Protein AF-M1SLW4-F1 (afdb_monomer_lite)

Secondary structure (DSSP, 8-state):
------------------------------------------------SSS-----EEEEEEEHHHHHHHHHHHHHHHTT--S--S-GGGG-S---TTTTTTSTTHHHHHHHHHHHHHHS---S--SSS-HHHHHHHHHHHHHHHHHHHHHHHHHHTT--B-SHHHHHHHHHHHHHHS-HHHHHHHHHHHHHHHHHS-EEE--S-SSSSEEEEETTEEEEEETTEEEEEETTEEEEBTTEETTEE-EEEEEEEHHHHHHHHHHHHHHHHTTS------------

Foldseek 3Di:
DDDDDDDDDDDDDDDDDDDDDDDDDDDDDDDDDDDDDDDDDDDDDPPPPDDPPPQDWDKDWDWLLVLLLVLLQVVCVVVVDDPVLQDVCLPDPQLQCCSVVVDPCSNLNSLSSLLNQQQAADKAQPPPPCSLSVQLSNQLSQQLNLVLSVQLLVVQQPPAAADSVSSSVSSSVSSVPQDSVNSRVSSVVSSVLSVVFDKAWDPPDRIPFGWIDGHQWIWTGHRRGIWIAHPNATCGTPSHRRSDTRIRIYTYRVVVVVVVVVVVVVVVVVVPPDDPPDDDDDDD

Sequence (284 aa):
MRSTLLTTITLMLLITLTGCEKLGSFGVSSDKSQSTSSDQSKSISQDQSINSSKSARSSVKIPASALIASTVSEYLSQEGFKAPYRPSFIKSSALTLSSHAKEPNAVYKGAALAMAASFEPALAWPSYTNDQNFMVVSTALSNFTNSVSTQIASNLKDSTLQDPSSAQAQIIGQLGAIPAATLESAWANALSNAKAAKMTQNLSGSSAPVEFKANDAVITAGAQGLSITQNGVTWFGNGNLSGRTYDLSMENSLSTSLSQKLDLNIRQSNGNSESTRVSADIKH

Radius of gyration: 28.65 Å; chains: 1; bounding box: 96×71×77 Å

Structure (mmCIF, N/CA/C/O backbone):
data_AF-M1SLW4-F1
#
_entry.id   AF-M1SLW4-F1
#
loop_
_atom_site.group_PDB
_atom_site.id
_atom_site.type_symbol
_atom_site.label_atom_id
_atom_site.label_alt_id
_atom_site.label_comp_id
_atom_site.label_asym_id
_atom_site.label_entity_id
_atom_site.label_seq_id
_atom_site.pdbx_PDB_ins_code
_atom_site.Cartn_x
_atom_site.Cartn_y
_atom_site.Cartn_z
_atom_site.occupancy
_atom_site.B_iso_or_equiv
_atom_site.auth_seq_id
_atom_site.auth_comp_id
_atom_site.auth_asym_id
_atom_site.auth_atom_id
_atom_site.pdbx_PDB_model_num
ATOM 1 N N . MET A 1 1 ? -32.001 20.023 -35.290 1.00 35.59 1 MET A N 1
ATOM 2 C CA . MET A 1 1 ? -33.157 19.094 -35.230 1.00 35.59 1 MET A CA 1
ATOM 3 C C . MET A 1 1 ? -32.627 17.670 -35.250 1.00 35.59 1 MET A C 1
ATOM 5 O O . MET A 1 1 ? -31.829 17.424 -36.139 1.00 35.59 1 MET A O 1
ATOM 9 N N . ARG A 1 2 ? -33.134 16.768 -34.384 1.00 33.88 2 ARG A N 1
ATOM 10 C CA . ARG A 1 2 ? -32.886 15.299 -34.384 1.00 33.88 2 ARG A CA 1
ATOM 11 C C . ARG A 1 2 ? -31.408 14.874 -34.162 1.00 33.88 2 ARG A C 1
ATOM 13 O O . ARG A 1 2 ? -30.500 15.566 -34.592 1.00 33.88 2 ARG A O 1
ATOM 20 N N . SER A 1 3 ? -31.092 13.764 -33.492 1.00 34.47 3 SER A N 1
ATOM 21 C CA . SER A 1 3 ? -31.902 12.930 -32.587 1.00 34.47 3 SER A CA 1
ATOM 22 C C . SER A 1 3 ? -31.023 12.333 -31.484 1.00 34.47 3 SER A C 1
ATOM 24 O O . SER A 1 3 ? -29.839 12.085 -31.692 1.00 34.47 3 SER A O 1
ATOM 26 N N . THR A 1 4 ? -31.627 12.070 -30.329 1.00 42.62 4 THR A N 1
ATOM 27 C CA . THR A 1 4 ? -31.066 11.296 -29.216 1.00 42.62 4 THR A CA 1
ATOM 28 C C . THR A 1 4 ? -30.808 9.839 -29.606 1.00 42.62 4 THR A C 1
ATOM 30 O O . THR A 1 4 ? -31.610 9.265 -30.345 1.00 42.62 4 THR A O 1
ATOM 33 N N . LEU A 1 5 ? -29.815 9.205 -28.974 1.00 45.88 5 LEU A N 1
ATOM 34 C CA . LEU A 1 5 ? -29.979 7.842 -28.459 1.00 45.88 5 LEU A CA 1
ATOM 35 C C . LEU A 1 5 ? -29.146 7.643 -27.180 1.00 45.88 5 LEU A C 1
ATOM 37 O O . LEU A 1 5 ? -27.966 7.982 -27.142 1.00 45.88 5 LEU A O 1
ATOM 41 N N . LEU A 1 6 ? -29.782 7.112 -26.136 1.00 41.28 6 LEU A N 1
ATOM 42 C CA . LEU A 1 6 ? -29.134 6.600 -24.925 1.00 41.28 6 LEU A CA 1
ATOM 43 C C . LEU A 1 6 ? -28.907 5.094 -25.092 1.00 41.28 6 LEU A C 1
ATOM 45 O O . LEU A 1 6 ? -29.777 4.421 -25.641 1.00 41.28 6 LEU A O 1
ATOM 49 N N . THR A 1 7 ? -27.835 4.558 -24.501 1.00 43.94 7 THR A N 1
ATOM 50 C CA . THR A 1 7 ? -27.712 3.109 -24.268 1.00 43.94 7 THR A CA 1
ATOM 51 C C . THR A 1 7 ? -27.060 2.839 -22.912 1.00 43.94 7 THR A C 1
ATOM 53 O O . THR A 1 7 ? -25.846 2.682 -22.798 1.00 43.94 7 THR A O 1
ATOM 56 N N . THR A 1 8 ? -27.873 2.805 -21.859 1.00 37.81 8 THR A N 1
ATOM 57 C CA . THR A 1 8 ? -27.468 2.363 -20.518 1.00 37.81 8 THR A CA 1
ATOM 58 C C . THR A 1 8 ? -27.406 0.836 -20.480 1.00 37.81 8 THR A C 1
ATOM 60 O O . THR A 1 8 ? -28.413 0.180 -20.734 1.00 37.81 8 THR A O 1
ATOM 63 N N . ILE A 1 9 ? -26.252 0.258 -20.131 1.00 49.09 9 ILE A N 1
ATOM 64 C CA . ILE A 1 9 ? -26.113 -1.189 -19.901 1.00 49.09 9 ILE A CA 1
ATOM 65 C C . ILE A 1 9 ? -25.970 -1.433 -18.398 1.00 49.09 9 ILE A C 1
ATOM 67 O O . ILE A 1 9 ? -24.911 -1.211 -17.812 1.00 49.09 9 ILE A O 1
ATOM 71 N N . THR A 1 10 ? -27.056 -1.888 -17.777 1.00 36.69 10 THR A N 1
ATOM 72 C CA . THR A 1 10 ? -27.103 -2.262 -16.359 1.00 36.69 10 THR A CA 1
ATOM 73 C C . THR A 1 10 ? -26.764 -3.743 -16.216 1.00 36.69 10 THR A C 1
ATOM 75 O O . THR A 1 10 ? -27.614 -4.597 -16.461 1.00 36.69 10 THR A O 1
ATOM 78 N N . LEU A 1 11 ? -25.532 -4.068 -15.819 1.00 41.62 11 LEU A N 1
ATOM 79 C CA . LEU A 1 11 ? -25.117 -5.455 -15.595 1.00 41.62 11 LEU A CA 1
ATOM 80 C C . LEU A 1 11 ? -25.404 -5.883 -14.146 1.00 41.62 11 LEU A C 1
ATOM 82 O O . LEU A 1 11 ? -24.591 -5.664 -13.251 1.00 41.62 11 LEU A O 1
ATOM 86 N N . MET A 1 12 ? -26.560 -6.511 -13.916 1.00 38.19 12 MET A N 1
ATOM 87 C CA . MET A 1 12 ? -26.795 -7.285 -12.692 1.00 38.19 12 MET A CA 1
ATOM 88 C C . MET A 1 12 ? -26.049 -8.620 -12.764 1.00 38.19 12 MET A C 1
ATOM 90 O O . MET A 1 12 ? -26.155 -9.330 -13.763 1.00 38.19 12 MET A O 1
ATOM 94 N N . LEU A 1 13 ? -25.362 -8.994 -11.683 1.00 41.69 13 LEU A N 1
ATOM 95 C CA . LEU A 1 13 ? -24.749 -10.312 -11.529 1.00 41.69 13 LEU A CA 1
ATOM 96 C C . LEU A 1 13 ? -25.458 -11.086 -10.407 1.00 41.69 13 LEU A C 1
ATOM 98 O O . LEU A 1 13 ? -25.131 -10.936 -9.232 1.00 41.69 13 LEU A O 1
ATOM 102 N N . LEU A 1 14 ? -26.447 -11.908 -10.770 1.00 33.75 14 LEU A N 1
ATOM 103 C CA . LEU A 1 14 ? -27.010 -12.907 -9.858 1.00 33.75 14 LEU A CA 1
ATOM 104 C C . LEU A 1 14 ? -26.063 -14.109 -9.774 1.00 33.75 14 LEU A C 1
ATOM 106 O O . LEU A 1 14 ? -25.671 -14.659 -10.800 1.00 33.75 14 LEU A O 1
ATOM 110 N N . ILE A 1 15 ? -25.767 -14.567 -8.556 1.00 50.97 15 ILE A N 1
ATOM 111 C CA . ILE A 1 15 ? -25.134 -15.870 -8.316 1.00 50.97 15 ILE A CA 1
ATOM 112 C C . ILE A 1 15 ? -26.209 -16.820 -7.785 1.00 50.97 15 ILE A C 1
ATOM 114 O O . ILE A 1 15 ? -26.551 -16.808 -6.604 1.00 50.97 15 ILE A O 1
ATOM 118 N N . THR A 1 16 ? -26.770 -17.636 -8.676 1.00 41.69 16 THR A N 1
ATOM 119 C CA . THR A 1 16 ? -27.753 -18.671 -8.334 1.00 41.69 16 THR A CA 1
ATOM 120 C C . THR A 1 16 ? -27.050 -19.947 -7.874 1.00 41.69 16 THR A C 1
ATOM 122 O O . THR A 1 16 ? -26.490 -20.681 -8.686 1.00 41.69 16 THR A O 1
ATOM 125 N N . LEU A 1 17 ? -27.105 -20.239 -6.574 1.00 39.59 17 LEU A N 1
ATOM 126 C CA . LEU A 1 17 ? -26.627 -21.502 -6.003 1.00 39.59 17 LEU A CA 1
ATOM 127 C C . LEU A 1 17 ? -27.667 -22.618 -6.199 1.00 39.59 17 LEU A C 1
ATOM 129 O O . LEU A 1 17 ? -28.517 -22.854 -5.344 1.00 39.59 17 LEU A O 1
ATOM 133 N N . THR A 1 18 ? -27.583 -23.319 -7.330 1.00 49.59 18 THR A N 1
ATOM 134 C CA . THR A 1 18 ? -28.291 -24.587 -7.582 1.00 49.59 18 THR A CA 1
ATOM 135 C C . THR A 1 18 ? -27.351 -25.767 -7.340 1.00 49.59 18 THR A C 1
ATOM 137 O O . THR A 1 18 ? -26.268 -25.807 -7.920 1.00 49.59 18 THR A O 1
ATOM 140 N N . GLY A 1 19 ? -27.751 -26.724 -6.500 1.00 36.03 19 GLY A N 1
ATOM 141 C CA . GLY A 1 19 ? -26.930 -27.888 -6.144 1.00 36.03 19 GLY A CA 1
ATOM 142 C C . GLY A 1 19 ? -27.411 -29.220 -6.732 1.00 36.03 19 GLY A C 1
ATOM 143 O O . GLY A 1 19 ? -28.465 -29.306 -7.356 1.00 36.03 19 GLY A O 1
ATOM 144 N N . CYS A 1 20 ? -26.634 -30.266 -6.457 1.00 40.47 20 CYS A N 1
ATOM 145 C CA . CYS A 1 20 ? -26.982 -31.691 -6.514 1.00 40.47 20 CYS A CA 1
ATOM 146 C C . CYS A 1 20 ? -26.319 -32.332 -5.274 1.00 40.47 20 CYS A C 1
ATOM 148 O O . CYS A 1 20 ? -25.225 -31.923 -4.895 1.00 40.47 20 CYS A O 1
ATOM 150 N N . GLU A 1 21 ? -27.040 -33.098 -4.448 1.00 38.16 21 GLU A N 1
ATOM 151 C CA . GLU A 1 21 ? -27.132 -34.574 -4.512 1.00 38.16 21 GLU A CA 1
ATOM 152 C C . GLU A 1 21 ? -25.764 -35.284 -4.506 1.00 38.16 21 GLU A C 1
ATOM 154 O O . GLU A 1 21 ? -24.883 -34.929 -5.278 1.00 38.16 21 GLU A O 1
ATOM 159 N N . LYS A 1 22 ? -25.497 -36.331 -3.714 1.00 38.91 22 LYS A N 1
ATOM 160 C CA . LYS A 1 22 ? -26.283 -37.221 -2.818 1.00 38.91 22 LYS A CA 1
ATOM 161 C C . LYS A 1 22 ? -25.254 -37.792 -1.798 1.00 38.91 22 LYS A C 1
ATOM 163 O O . LYS A 1 22 ? -24.066 -37.757 -2.092 1.00 38.91 22 LYS A O 1
ATOM 168 N N . LEU A 1 23 ? -25.541 -38.283 -0.588 1.00 32.78 23 LEU A N 1
ATOM 169 C CA . LEU A 1 23 ? -26.278 -39.500 -0.191 1.00 32.78 23 LEU A CA 1
ATOM 170 C C . LEU A 1 23 ? -26.006 -39.700 1.328 1.00 32.78 23 LEU A C 1
ATOM 172 O O . LEU A 1 23 ? -24.928 -39.322 1.782 1.00 32.78 23 LEU A O 1
ATOM 176 N N . GLY A 1 24 ? -26.895 -40.341 2.102 1.00 33.09 24 GLY A N 1
ATOM 177 C CA . GLY A 1 24 ? -26.586 -40.741 3.493 1.00 33.09 24 GLY A CA 1
ATOM 178 C C . GLY A 1 24 ? -27.775 -40.689 4.456 1.00 33.09 24 GLY A C 1
ATOM 179 O O . GLY A 1 24 ? -27.954 -39.702 5.160 1.00 33.09 24 GLY A O 1
ATOM 180 N N . SER A 1 25 ? -28.587 -41.750 4.494 1.00 37.06 25 SER A N 1
ATOM 181 C CA . SER A 1 25 ? -29.795 -41.829 5.331 1.00 37.06 25 SER A CA 1
ATOM 182 C C . SER A 1 25 ? -29.655 -42.867 6.446 1.00 37.06 25 SER A C 1
ATOM 184 O O . SER A 1 25 ? -29.677 -44.064 6.171 1.00 37.06 25 SER A O 1
ATOM 186 N N . PHE A 1 26 ? -29.570 -42.397 7.692 1.00 38.41 26 PHE A N 1
ATOM 187 C CA . PHE A 1 26 ? -29.797 -43.157 8.928 1.00 38.41 26 PHE A CA 1
ATOM 188 C C . PHE A 1 26 ? -30.307 -42.163 9.993 1.00 38.41 26 PHE A C 1
ATOM 190 O O . PHE A 1 26 ? -29.765 -41.069 10.103 1.00 38.41 26 PHE A O 1
ATOM 197 N N . GLY A 1 27 ? -31.320 -42.438 10.814 1.00 32.38 27 GLY A N 1
ATOM 198 C CA . GLY A 1 27 ? -32.221 -43.590 10.843 1.00 32.38 27 GLY A CA 1
ATOM 199 C C . GLY A 1 27 ? -33.099 -43.519 12.097 1.00 32.38 27 GLY A C 1
ATOM 200 O O . GLY A 1 27 ? -32.701 -44.007 13.149 1.00 32.38 27 GLY A O 1
ATOM 201 N N . VAL A 1 28 ? -34.266 -42.871 12.013 1.00 35.84 28 VAL A N 1
ATOM 202 C CA . VAL A 1 28 ? -35.184 -42.737 13.159 1.00 35.84 28 VAL A CA 1
ATOM 203 C C . VAL A 1 28 ? -36.020 -44.005 13.300 1.00 35.84 28 VAL A C 1
ATOM 205 O O . VAL A 1 28 ? -36.793 -44.335 12.404 1.00 35.84 28 VAL A O 1
ATOM 208 N N . SER A 1 29 ? -35.902 -44.677 14.445 1.00 31.73 29 SER A N 1
ATOM 209 C CA . SER A 1 29 ? -36.873 -45.680 14.882 1.00 31.73 29 SER A CA 1
ATOM 210 C C . SER A 1 29 ? -37.803 -45.048 15.913 1.00 31.73 29 SER A C 1
ATOM 212 O O . SER A 1 29 ? -37.352 -44.583 16.960 1.00 31.73 29 SER A O 1
ATOM 214 N N . SER A 1 30 ? -39.095 -44.998 15.604 1.00 41.00 30 SER A N 1
ATOM 215 C CA . SER A 1 30 ? -40.147 -44.571 16.526 1.00 41.00 30 SER A CA 1
ATOM 216 C C . SER A 1 30 ? -41.045 -45.764 16.800 1.00 41.00 30 SER A C 1
ATOM 218 O O . SER A 1 30 ? -41.653 -46.276 15.863 1.00 41.00 30 SER A O 1
ATOM 220 N N . ASP A 1 31 ? -41.163 -46.191 18.060 1.00 31.66 31 ASP A N 1
ATOM 221 C CA . ASP A 1 31 ? -42.138 -47.220 18.415 1.00 31.66 31 ASP A CA 1
ATOM 222 C C . ASP A 1 31 ? -42.832 -46.957 19.767 1.00 31.66 31 ASP A C 1
ATOM 224 O O . ASP A 1 31 ? -42.201 -46.609 20.761 1.00 31.66 31 ASP A O 1
ATOM 228 N N . LYS A 1 32 ? -44.160 -47.105 19.724 1.00 33.78 32 LYS A N 1
ATOM 229 C CA . LYS A 1 32 ? -45.186 -47.198 20.785 1.00 33.78 32 LYS A CA 1
ATOM 230 C C . LYS A 1 32 ? -45.026 -46.414 22.105 1.00 33.78 32 LYS A C 1
ATOM 232 O O . LYS A 1 32 ? -44.477 -46.884 23.093 1.00 33.78 32 LYS A O 1
ATOM 237 N N . SER A 1 33 ? -45.765 -45.307 22.156 1.00 35.19 33 SER A N 1
ATOM 238 C CA . SER A 1 33 ? -47.007 -45.183 22.947 1.00 35.19 33 SER A CA 1
ATOM 239 C C . SER A 1 33 ? -47.125 -45.884 24.314 1.00 35.19 33 SER A C 1
ATOM 241 O O . SER A 1 33 ? -47.348 -47.091 24.372 1.00 35.19 33 SER A O 1
ATOM 243 N N . GLN A 1 34 ? -47.297 -45.089 25.377 1.00 31.14 34 GLN A N 1
ATOM 244 C CA . GLN A 1 34 ? -48.297 -45.381 26.414 1.00 31.14 34 GLN A CA 1
ATOM 245 C C . GLN A 1 34 ? -48.867 -44.079 27.002 1.00 31.1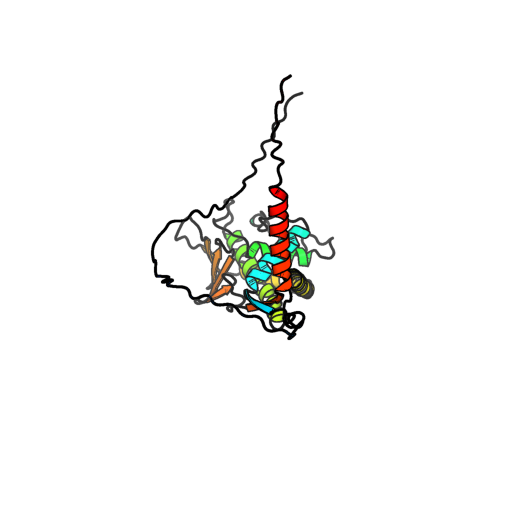4 34 GLN A C 1
ATOM 247 O O . GLN A 1 34 ? -48.132 -43.127 27.247 1.00 31.14 34 GLN A O 1
ATOM 252 N N . SER A 1 35 ? -50.183 -44.037 27.222 1.00 37.78 35 SER A N 1
ATOM 253 C CA . SER A 1 35 ? -50.903 -42.879 27.764 1.00 37.78 35 SER A CA 1
ATOM 254 C C . SER A 1 35 ? -51.786 -43.280 28.945 1.00 37.78 35 SER A C 1
ATOM 256 O O . SER A 1 35 ? -52.698 -44.087 28.770 1.00 37.78 35 SER A O 1
ATOM 258 N N . THR A 1 36 ? -51.584 -42.660 30.107 1.00 29.03 36 THR A N 1
ATOM 259 C CA . THR A 1 36 ? -52.542 -42.661 31.227 1.00 29.03 36 THR A CA 1
ATOM 260 C C . THR A 1 36 ? -52.433 -41.350 31.999 1.00 29.03 36 THR A C 1
ATOM 262 O O . THR A 1 36 ? -51.334 -40.887 32.292 1.00 29.03 36 THR A O 1
ATOM 265 N N . SER A 1 37 ? -53.581 -40.755 32.309 1.00 35.41 37 SER A N 1
ATOM 266 C CA . SER A 1 37 ? -53.744 -39.449 32.955 1.00 35.41 37 SER A CA 1
ATOM 267 C C . SER A 1 37 ? -53.890 -39.542 34.475 1.00 35.41 37 SER A C 1
ATOM 269 O O . SER A 1 37 ? -54.518 -40.483 34.958 1.00 35.41 37 SER A O 1
ATOM 271 N N . SER A 1 38 ? -53.458 -38.508 35.204 1.00 30.97 38 SER A N 1
ATOM 272 C CA . SER A 1 38 ? -54.144 -37.958 36.394 1.00 30.97 38 SER A CA 1
ATOM 273 C C . SER A 1 38 ? -53.527 -36.614 36.801 1.00 30.97 38 SER A C 1
ATOM 275 O O . SER A 1 38 ? -52.324 -36.414 36.646 1.00 30.97 38 SER A O 1
ATOM 277 N N . ASP A 1 39 ? -54.347 -35.698 37.314 1.00 34.31 39 ASP A N 1
ATOM 278 C CA . ASP A 1 39 ? -53.931 -34.372 37.780 1.00 34.31 39 ASP A CA 1
ATOM 279 C C . ASP A 1 39 ? -53.140 -34.402 39.095 1.00 34.31 39 ASP A C 1
ATOM 281 O O . ASP A 1 39 ? -53.507 -35.129 40.019 1.00 34.31 39 ASP A O 1
ATOM 285 N N . GLN A 1 40 ? -52.181 -33.477 39.256 1.00 35.19 40 GLN A N 1
ATOM 286 C CA . GLN A 1 40 ? -52.026 -32.764 40.532 1.00 35.19 40 GLN A CA 1
ATOM 287 C C . GLN A 1 40 ? -51.298 -31.409 40.413 1.00 35.19 40 GLN A C 1
ATOM 289 O O . GLN A 1 40 ? -50.092 -31.328 40.227 1.00 35.19 40 GLN A O 1
ATOM 294 N N . SER A 1 41 ? -52.093 -30.345 40.558 1.00 33.03 41 SER A N 1
ATOM 295 C CA . SER A 1 41 ? -51.853 -29.057 41.242 1.00 33.03 41 SER A CA 1
ATOM 296 C C . SER A 1 41 ? -50.436 -28.491 41.509 1.00 33.03 41 SER A C 1
ATOM 298 O O . SER A 1 41 ? -49.563 -29.175 42.028 1.00 33.03 41 SER A O 1
ATOM 300 N N . LYS A 1 42 ? -50.386 -27.144 41.478 1.00 33.19 42 LYS A N 1
ATOM 301 C CA . LYS A 1 42 ? -49.445 -26.214 42.157 1.00 33.19 42 LYS A CA 1
ATOM 302 C C . LYS A 1 42 ? -48.057 -25.964 41.535 1.00 33.19 42 LYS A C 1
ATOM 304 O O . LYS A 1 42 ? -47.098 -26.682 41.770 1.00 33.19 42 LYS A O 1
ATOM 309 N N . SER A 1 43 ? -47.967 -24.787 40.904 1.00 37.91 43 SER A N 1
ATOM 310 C CA . SER A 1 43 ? -46.925 -23.758 41.102 1.00 37.91 43 SER A CA 1
ATOM 311 C C . SER A 1 43 ? -45.458 -24.192 41.262 1.00 37.91 43 SER A C 1
ATOM 313 O O . SER A 1 43 ? -45.039 -24.535 42.365 1.00 37.91 43 SER A O 1
ATOM 315 N N . ILE A 1 44 ? -44.652 -23.949 40.223 1.00 37.50 44 ILE A N 1
ATOM 316 C CA . ILE A 1 44 ? -43.219 -23.623 40.327 1.00 37.50 44 ILE A CA 1
ATOM 317 C C . ILE A 1 44 ? -42.810 -22.747 39.125 1.00 37.50 44 ILE A C 1
ATOM 319 O O . ILE A 1 44 ? -43.287 -22.954 38.013 1.00 37.50 44 ILE A O 1
ATOM 323 N N . SER A 1 45 ? -41.944 -21.762 39.383 1.00 37.84 45 SER A N 1
ATOM 324 C CA . SER A 1 45 ? -41.170 -20.968 38.412 1.00 37.84 45 SER A CA 1
ATOM 325 C C . SER A 1 45 ? -41.910 -20.335 37.224 1.00 37.84 45 SER A C 1
ATOM 327 O O . SER A 1 45 ? -41.688 -20.671 36.060 1.00 37.84 45 SER A O 1
ATOM 329 N N . GLN A 1 46 ? -42.611 -19.237 37.517 1.00 39.59 46 GLN A N 1
ATOM 330 C CA . GLN A 1 46 ? -42.789 -18.106 36.593 1.00 39.59 46 GLN A CA 1
ATOM 331 C C . GLN A 1 46 ? -41.445 -17.340 36.417 1.00 39.59 46 GLN A C 1
ATOM 333 O O . GLN A 1 46 ? -41.383 -16.130 36.584 1.00 39.59 46 GLN A O 1
ATOM 338 N N . ASP A 1 47 ? -40.358 -18.068 36.118 1.00 38.50 47 ASP A N 1
ATOM 339 C CA . ASP A 1 47 ? -38.946 -17.635 36.232 1.00 38.50 47 ASP A CA 1
ATOM 340 C C . ASP A 1 47 ? -38.088 -18.072 35.017 1.00 38.50 47 ASP A C 1
ATOM 342 O O . ASP A 1 47 ? -36.913 -18.413 35.138 1.00 38.50 47 ASP A O 1
ATOM 346 N N . GLN A 1 48 ? -38.669 -18.093 33.810 1.00 38.34 48 GLN A N 1
ATOM 347 C CA . GLN A 1 48 ? -37.897 -18.232 32.555 1.00 38.34 48 GLN A CA 1
ATOM 348 C C . GLN A 1 48 ? -37.681 -16.911 31.798 1.00 38.34 48 GLN A C 1
ATOM 350 O O . GLN A 1 48 ? -36.984 -16.876 30.784 1.00 38.34 48 GLN A O 1
ATOM 355 N N . SER A 1 49 ? -38.187 -15.796 32.325 1.00 38.22 49 SER A N 1
ATOM 356 C CA . SER A 1 49 ? -37.646 -14.471 32.019 1.00 38.22 49 SER A CA 1
ATOM 357 C C . SER A 1 49 ? -36.413 -14.196 32.889 1.00 38.22 49 SER A C 1
ATOM 359 O O . SER A 1 49 ? -36.447 -14.469 34.081 1.00 38.22 49 SER A O 1
ATOM 361 N N . ILE A 1 50 ? -35.384 -13.552 32.320 1.00 44.44 50 ILE A N 1
ATOM 362 C CA . ILE A 1 50 ? -34.162 -13.077 33.012 1.00 44.44 50 ILE A CA 1
ATOM 363 C C . ILE A 1 50 ? -33.122 -14.173 33.364 1.00 44.44 50 ILE A C 1
ATOM 365 O O . ILE A 1 50 ? -32.809 -14.389 34.530 1.00 44.44 50 ILE A O 1
ATOM 369 N N . ASN A 1 51 ? -32.464 -14.775 32.354 1.00 37.56 51 ASN A N 1
ATOM 370 C CA . ASN A 1 51 ? -30.998 -15.011 32.439 1.00 37.56 51 ASN A CA 1
ATOM 371 C C . ASN A 1 51 ? -30.234 -15.278 31.114 1.00 37.56 51 ASN A C 1
ATOM 373 O O . ASN A 1 51 ? -29.123 -15.802 31.121 1.00 37.56 51 ASN A O 1
ATOM 377 N N . SER A 1 52 ? -30.777 -14.888 29.956 1.00 42.41 52 SER A N 1
ATOM 378 C CA . SER A 1 52 ? -30.109 -15.008 28.642 1.00 42.41 52 SER A CA 1
ATOM 379 C C . SER A 1 52 ? -29.483 -13.697 28.129 1.00 42.41 52 SER A C 1
ATOM 381 O O . SER A 1 52 ? -29.070 -13.608 26.976 1.00 42.41 52 SER A O 1
ATOM 383 N N . SER A 1 53 ? -29.359 -12.672 28.982 1.00 39.62 53 SER A N 1
ATOM 384 C CA . SER A 1 53 ? -28.837 -11.338 28.630 1.00 39.62 53 SER A CA 1
ATOM 385 C C . SER A 1 53 ? -27.304 -11.223 28.581 1.00 39.62 53 SER A C 1
ATOM 387 O O . SER A 1 53 ? -26.779 -10.143 28.303 1.00 39.62 53 SER A O 1
ATOM 389 N N . LYS A 1 54 ? -26.557 -12.324 28.761 1.00 43.59 54 LYS A N 1
ATOM 390 C CA . LYS A 1 54 ? -25.151 -12.391 28.325 1.00 43.59 54 LYS A CA 1
ATOM 391 C C . LYS A 1 54 ? -25.102 -12.421 26.796 1.00 43.59 54 LYS A C 1
ATOM 393 O O . LYS A 1 54 ? -25.019 -13.488 26.194 1.00 43.59 54 LYS A O 1
ATOM 398 N N . SER A 1 55 ? -25.137 -11.236 26.180 1.00 50.06 55 SER A N 1
ATOM 399 C CA . SER A 1 55 ? -24.891 -11.064 24.744 1.00 50.06 55 SER A CA 1
ATOM 400 C C . SER A 1 55 ? -23.538 -11.684 24.397 1.00 50.06 55 SER A C 1
ATOM 402 O O . SER A 1 55 ? -22.489 -11.191 24.818 1.00 50.06 55 SER A O 1
ATOM 404 N N . ALA A 1 56 ? -23.570 -12.816 23.693 1.00 57.41 56 ALA A N 1
ATOM 405 C CA . ALA A 1 56 ? -22.370 -13.543 23.322 1.00 57.41 56 ALA A CA 1
ATOM 406 C C . ALA A 1 56 ? -21.558 -12.685 22.346 1.00 57.41 56 ALA A C 1
ATOM 408 O O . ALA A 1 56 ? -21.997 -12.412 21.229 1.00 57.41 56 ALA A O 1
ATOM 409 N N . ARG A 1 57 ? -20.377 -12.237 22.775 1.00 60.41 57 ARG A N 1
ATOM 410 C CA . ARG A 1 57 ? -19.441 -11.541 21.892 1.00 60.41 57 ARG A CA 1
ATOM 411 C C . ARG A 1 57 ? -18.682 -12.586 21.089 1.00 60.41 57 ARG A C 1
ATOM 413 O O . ARG A 1 57 ? -17.962 -13.401 21.660 1.00 60.41 57 ARG A O 1
ATOM 420 N N . SER A 1 58 ? -18.868 -12.580 19.775 1.00 70.06 58 SER A N 1
ATOM 421 C CA . SER A 1 58 ? -18.102 -13.421 18.858 1.00 70.06 58 SER A CA 1
ATOM 422 C C . SER A 1 58 ? -16.982 -12.576 18.267 1.00 70.06 58 SER A C 1
ATOM 424 O O . SER A 1 58 ? -17.260 -11.564 17.630 1.00 70.06 58 SER A O 1
ATOM 426 N N . SER A 1 59 ? -15.725 -12.955 18.502 1.00 74.44 59 SER A N 1
ATOM 427 C CA . SER A 1 59 ? -14.581 -12.250 17.919 1.00 74.44 59 SER A CA 1
ATOM 428 C C . SER A 1 59 ? -14.189 -12.888 16.589 1.00 74.44 59 SER A C 1
ATOM 430 O O . SER A 1 59 ? -13.932 -14.092 16.529 1.00 74.44 59 SER A O 1
ATOM 432 N N . VAL A 1 60 ? -14.144 -12.084 15.528 1.00 81.75 60 VAL A N 1
ATOM 433 C CA . VAL A 1 60 ? -13.682 -12.492 14.196 1.00 81.75 60 VAL A CA 1
ATOM 434 C C . VAL A 1 60 ? -12.335 -11.836 13.927 1.00 81.75 60 VAL A C 1
ATOM 436 O O . VAL A 1 60 ? -12.203 -10.615 14.004 1.00 81.75 60 VAL A O 1
ATOM 439 N N . LYS A 1 61 ? -11.334 -12.648 13.582 1.00 83.00 61 LYS A N 1
ATOM 440 C CA . LYS A 1 61 ? -10.040 -12.164 13.098 1.00 83.00 61 LYS A CA 1
ATOM 441 C C . LYS A 1 61 ? -10.132 -11.810 11.617 1.00 83.00 61 LYS A C 1
ATOM 443 O O . LYS A 1 61 ? -10.566 -12.641 10.822 1.00 83.00 61 LYS A O 1
ATOM 448 N N . ILE A 1 62 ? -9.688 -10.611 11.250 1.00 87.00 62 ILE A N 1
ATOM 449 C CA . ILE A 1 62 ? -9.576 -10.159 9.857 1.00 87.00 62 ILE A CA 1
ATOM 450 C C . ILE A 1 62 ? -8.150 -9.636 9.612 1.00 87.00 62 ILE A C 1
ATOM 452 O O . ILE A 1 62 ? -7.649 -8.866 10.436 1.00 87.00 62 ILE A O 1
ATOM 456 N N . PRO A 1 63 ? -7.489 -9.996 8.493 1.00 89.69 63 PRO A N 1
ATOM 457 C CA . PRO A 1 63 ? -6.203 -9.413 8.124 1.00 89.69 63 PRO A CA 1
ATOM 458 C C . PRO A 1 63 ? -6.293 -7.888 7.982 1.00 89.69 63 PRO A C 1
ATOM 460 O O . PRO A 1 63 ? -7.108 -7.372 7.215 1.00 89.69 63 PRO A O 1
ATOM 463 N N . ALA A 1 64 ? -5.422 -7.161 8.684 1.00 91.94 64 ALA A N 1
ATOM 464 C CA . ALA A 1 64 ? -5.400 -5.700 8.724 1.00 91.94 64 ALA A CA 1
ATOM 465 C C . ALA A 1 64 ? -5.317 -5.082 7.323 1.00 91.94 64 ALA A C 1
ATOM 467 O O . ALA A 1 64 ? -6.003 -4.111 7.033 1.00 91.94 64 ALA A O 1
ATOM 468 N N . SER A 1 65 ? -4.523 -5.684 6.437 1.00 92.75 65 SER A N 1
ATOM 469 C CA . SER A 1 65 ? -4.390 -5.296 5.030 1.00 92.75 65 SER A CA 1
ATOM 470 C C . SER A 1 65 ? -5.725 -5.307 4.277 1.00 92.75 65 SER A C 1
ATOM 472 O O . SER A 1 65 ? -6.014 -4.357 3.557 1.00 92.75 65 SER A O 1
ATOM 474 N N . ALA A 1 66 ? -6.568 -6.324 4.484 1.00 91.56 66 ALA A N 1
ATOM 475 C CA . ALA A 1 66 ? -7.889 -6.412 3.863 1.00 91.56 66 ALA A CA 1
ATOM 476 C C . ALA A 1 66 ? -8.863 -5.365 4.433 1.00 91.56 66 ALA A C 1
ATOM 478 O O . ALA A 1 66 ? -9.576 -4.712 3.672 1.00 91.56 66 ALA A O 1
ATOM 479 N N . LEU A 1 67 ? -8.853 -5.160 5.756 1.00 92.31 67 LEU A N 1
ATOM 480 C CA . LEU A 1 67 ? -9.724 -4.184 6.423 1.00 92.31 67 LEU A CA 1
ATOM 481 C C . LEU A 1 67 ? -9.328 -2.730 6.101 1.00 92.31 67 LEU A C 1
ATOM 483 O O . LEU A 1 67 ? -10.191 -1.870 5.920 1.00 92.31 67 LEU A O 1
ATOM 487 N N . ILE A 1 68 ? -8.026 -2.456 5.974 1.00 95.38 68 ILE A N 1
ATOM 488 C CA . ILE A 1 68 ? -7.488 -1.175 5.495 1.00 95.38 68 ILE A CA 1
ATOM 489 C C . ILE A 1 68 ? -7.882 -0.962 4.028 1.00 95.38 68 ILE A C 1
ATOM 491 O O . ILE A 1 68 ? -8.393 0.106 3.697 1.00 95.38 68 ILE A O 1
ATOM 495 N N . ALA A 1 69 ? -7.726 -1.971 3.164 1.00 94.19 69 ALA A N 1
ATOM 496 C CA . ALA A 1 69 ? -8.103 -1.882 1.753 1.00 94.19 69 ALA A CA 1
ATOM 497 C C . ALA A 1 69 ? -9.589 -1.533 1.560 1.00 94.19 69 ALA A C 1
ATOM 499 O O . ALA A 1 69 ? -9.903 -0.618 0.794 1.00 94.19 69 ALA A O 1
ATOM 500 N N . SER A 1 70 ? -10.500 -2.200 2.280 1.00 93.62 70 SER A N 1
ATOM 501 C CA . SER A 1 70 ? -11.934 -1.891 2.215 1.00 93.62 70 SER A CA 1
ATOM 502 C C . SER A 1 70 ? -12.250 -0.505 2.780 1.00 93.62 70 SER A C 1
ATOM 504 O O . SER A 1 70 ? -12.973 0.258 2.146 1.00 93.62 70 SER A O 1
ATOM 506 N N . THR A 1 71 ? -11.666 -0.145 3.928 1.00 94.75 71 THR A N 1
ATOM 507 C CA . THR A 1 71 ? -11.907 1.154 4.578 1.00 94.75 71 THR A CA 1
ATOM 508 C C . THR A 1 71 ? -11.468 2.326 3.706 1.00 94.75 71 THR A C 1
ATOM 510 O O . THR A 1 71 ? -12.219 3.279 3.519 1.00 94.75 71 THR A O 1
ATOM 513 N N . VAL A 1 72 ? -10.259 2.260 3.146 1.00 94.38 72 VAL A N 1
ATOM 514 C CA . VAL A 1 72 ? -9.716 3.328 2.298 1.00 94.38 72 VAL A CA 1
ATOM 515 C C . VAL A 1 72 ? -10.514 3.446 0.994 1.00 94.38 72 VAL A C 1
ATOM 517 O O . VAL A 1 72 ? -10.783 4.556 0.538 1.00 94.38 72 VAL A O 1
ATOM 520 N N . SER A 1 73 ? -10.958 2.317 0.432 1.00 92.19 73 SER A N 1
ATOM 521 C CA . SER A 1 73 ? -11.835 2.295 -0.746 1.00 92.19 73 SER A CA 1
ATOM 522 C C . SER A 1 73 ? -13.212 2.906 -0.472 1.00 92.19 73 SER A C 1
ATOM 524 O O . SER A 1 73 ? -13.768 3.561 -1.352 1.00 92.19 73 SER A O 1
ATOM 526 N N . GLU A 1 74 ? -13.771 2.716 0.727 1.00 92.56 74 GLU A N 1
ATOM 527 C CA . GLU A 1 74 ? -15.041 3.339 1.109 1.00 92.56 74 GLU A CA 1
ATOM 528 C C . GLU A 1 74 ? -14.878 4.839 1.388 1.00 92.56 74 GLU A C 1
ATOM 530 O O . GLU A 1 74 ? -15.654 5.633 0.862 1.00 92.56 74 GLU A O 1
ATOM 535 N N . TYR A 1 75 ? -13.831 5.247 2.113 1.00 92.25 75 TYR A N 1
ATOM 536 C CA . TYR A 1 75 ? -13.516 6.661 2.355 1.00 92.25 75 TYR A CA 1
ATOM 537 C C . TYR A 1 75 ? -13.382 7.456 1.044 1.00 92.25 75 TYR A C 1
ATOM 539 O O . TYR A 1 75 ? -13.990 8.514 0.893 1.00 92.25 75 TYR A O 1
ATOM 547 N N . LEU A 1 76 ? -12.668 6.914 0.052 1.00 90.44 76 LEU A N 1
ATOM 548 C CA . LEU A 1 76 ? -12.565 7.528 -1.276 1.00 90.44 76 LEU A CA 1
ATOM 549 C C . LEU A 1 76 ? -13.925 7.648 -1.985 1.00 90.44 76 LEU A C 1
ATOM 551 O O . LEU A 1 76 ? -14.180 8.663 -2.630 1.00 90.44 76 LEU A O 1
ATOM 555 N N . SER A 1 77 ? -14.807 6.656 -1.836 1.00 90.25 77 SER A N 1
ATOM 556 C CA . SER A 1 77 ? -16.173 6.696 -2.382 1.00 90.25 77 SER A CA 1
ATOM 557 C C . SER A 1 77 ? -17.040 7.766 -1.702 1.00 90.25 77 SER A C 1
ATOM 559 O O . SER A 1 77 ? -17.789 8.477 -2.373 1.00 90.25 77 SER A O 1
ATOM 561 N N . GLN A 1 78 ? -16.894 7.947 -0.383 1.00 90.12 78 GLN A N 1
ATOM 562 C CA . GLN A 1 78 ? -17.564 9.008 0.381 1.00 90.12 78 GLN A CA 1
ATOM 563 C C . GLN A 1 78 ? -17.053 10.410 -0.016 1.00 90.12 78 GLN A C 1
ATOM 565 O O . GLN A 1 78 ? -17.842 11.345 -0.126 1.00 90.12 78 GLN A O 1
ATOM 570 N N . GLU A 1 79 ? -15.760 10.543 -0.332 1.00 86.06 79 GLU A N 1
ATOM 571 C CA . GLU A 1 79 ? -15.137 11.750 -0.911 1.00 86.06 79 GLU A CA 1
ATOM 572 C C . GLU A 1 79 ? -15.427 11.935 -2.422 1.00 86.06 79 GLU A C 1
ATOM 574 O O . GLU A 1 79 ? -14.898 12.849 -3.056 1.00 86.06 79 GLU A O 1
ATOM 579 N N . GLY A 1 80 ? -16.268 11.084 -3.024 1.00 87.06 80 GLY A N 1
ATOM 580 C CA . GLY A 1 80 ? -16.751 11.213 -4.405 1.00 87.06 80 GLY A CA 1
ATOM 581 C C . GLY A 1 80 ? -15.839 10.642 -5.498 1.00 87.06 80 GLY A C 1
ATOM 582 O O . GLY A 1 80 ? -16.186 10.727 -6.683 1.00 87.06 80 GLY A O 1
ATOM 583 N N . PHE A 1 81 ? -14.706 10.031 -5.141 1.00 84.75 81 PHE A N 1
ATOM 584 C CA . PHE A 1 81 ? -13.875 9.276 -6.082 1.00 84.75 81 PHE A CA 1
ATOM 585 C C . PHE A 1 81 ? -14.578 7.971 -6.485 1.00 84.75 81 PHE A C 1
ATOM 587 O O . PHE A 1 81 ? -15.450 7.463 -5.784 1.00 84.75 81 PHE A O 1
ATOM 594 N N . LYS A 1 82 ? -14.207 7.408 -7.639 1.00 85.00 82 LYS A N 1
ATOM 595 C CA . LYS A 1 82 ? -14.804 6.172 -8.166 1.00 85.00 82 LYS A CA 1
ATOM 596 C C . LYS A 1 82 ? -13.721 5.199 -8.602 1.00 85.00 82 LYS A C 1
ATOM 598 O O . LYS A 1 82 ? -12.737 5.617 -9.208 1.00 85.00 82 LYS A O 1
ATOM 603 N N . ALA A 1 83 ? -13.952 3.915 -8.344 1.00 82.50 83 ALA A N 1
ATOM 604 C CA . ALA A 1 83 ? -13.125 2.841 -8.873 1.00 82.50 83 ALA A CA 1
ATOM 605 C C . ALA A 1 83 ? -13.214 2.775 -10.423 1.00 82.50 83 ALA A C 1
ATOM 607 O O . ALA A 1 83 ? -14.288 3.044 -10.974 1.00 82.50 83 ALA A O 1
ATOM 608 N N . PRO A 1 84 ? -12.138 2.390 -11.140 1.00 80.00 84 PRO A N 1
ATOM 609 C CA . PRO A 1 84 ? -10.822 2.047 -10.608 1.00 80.00 84 PRO A CA 1
ATOM 610 C C . PRO A 1 84 ? -10.050 3.274 -10.090 1.00 80.00 84 PRO A C 1
ATOM 612 O O . PRO A 1 84 ? -9.818 4.244 -10.811 1.00 80.00 84 PRO A O 1
ATOM 615 N N . TYR A 1 85 ? -9.633 3.196 -8.830 1.00 77.12 85 TYR A N 1
ATOM 616 C CA . TYR A 1 85 ? -8.796 4.153 -8.126 1.00 77.12 85 TYR A CA 1
ATOM 617 C C . TYR A 1 85 ? -7.370 4.213 -8.664 1.00 77.12 85 TYR A C 1
ATOM 619 O O . TYR A 1 85 ? -6.737 5.237 -8.451 1.00 77.12 85 TYR A O 1
ATOM 627 N N . ARG A 1 86 ? -6.864 3.183 -9.363 1.00 67.69 86 ARG A N 1
ATOM 628 C CA . ARG A 1 86 ? -5.624 3.222 -10.168 1.00 67.69 86 ARG A CA 1
ATOM 629 C C . ARG A 1 86 ? -5.757 4.262 -11.289 1.00 67.69 86 ARG A C 1
ATOM 631 O O . ARG A 1 86 ? -6.437 3.974 -12.277 1.00 67.69 86 ARG A O 1
ATOM 638 N N . PRO A 1 87 ? -5.121 5.450 -11.213 1.00 51.97 87 PRO A N 1
ATOM 639 C CA . PRO A 1 87 ? -5.697 6.590 -12.559 1.00 51.97 87 PRO A CA 1
ATOM 640 C C . PRO A 1 87 ? -5.081 6.142 -13.888 1.00 51.97 87 PRO A C 1
ATOM 642 O O . PRO A 1 87 ? -4.172 5.313 -13.954 1.00 51.97 87 PRO A O 1
ATOM 645 N N . SER A 1 88 ? -5.372 6.906 -14.934 1.00 47.91 88 SER A N 1
ATOM 646 C CA . SER A 1 88 ? -4.473 7.058 -16.085 1.00 47.91 88 SER A CA 1
ATOM 647 C C . SER A 1 88 ? -3.106 7.712 -15.745 1.00 47.91 88 SER A C 1
ATOM 649 O O . SER A 1 88 ? -2.344 8.029 -16.656 1.00 47.91 88 SER A O 1
ATOM 651 N N . PHE A 1 89 ? -2.752 7.883 -14.460 1.00 46.75 89 PHE A N 1
ATOM 652 C CA . PHE A 1 89 ? -1.562 8.583 -13.933 1.00 46.75 89 PHE A CA 1
ATOM 653 C C . PHE A 1 89 ? -0.225 7.955 -14.345 1.00 46.75 89 PHE A C 1
ATOM 655 O O . PHE A 1 89 ? 0.799 8.627 -14.301 1.00 46.75 89 PHE A O 1
ATOM 662 N N . ILE A 1 90 ? -0.220 6.704 -14.826 1.00 49.22 90 ILE A N 1
ATOM 663 C CA . ILE A 1 90 ? 0.946 6.094 -15.499 1.00 49.22 90 ILE A CA 1
ATOM 664 C C . ILE A 1 90 ? 1.420 6.981 -16.680 1.00 49.22 90 ILE A C 1
ATOM 666 O O . ILE A 1 90 ? 2.569 6.888 -17.107 1.00 49.22 90 ILE A O 1
ATOM 670 N N . LYS A 1 91 ? 0.567 7.896 -17.170 1.00 45.47 91 LYS A N 1
ATOM 671 C CA . LYS A 1 91 ? 0.875 8.908 -18.190 1.00 45.47 91 LYS A CA 1
ATOM 672 C C . LYS A 1 91 ? 1.563 10.191 -17.686 1.00 45.47 91 LYS A C 1
ATOM 674 O O . LYS A 1 91 ? 1.912 11.005 -18.536 1.00 45.47 91 LYS A O 1
ATOM 679 N N . SER A 1 92 ? 1.760 10.435 -16.382 1.00 39.38 92 SER A N 1
ATOM 680 C CA . SER A 1 92 ? 2.390 11.690 -15.923 1.00 39.38 92 SER A CA 1
ATOM 681 C C . SER A 1 92 ? 3.307 11.570 -14.700 1.00 39.38 92 SER A C 1
ATOM 683 O O . SER A 1 92 ? 3.087 10.814 -13.760 1.00 39.38 92 SER A O 1
ATOM 685 N N . SER A 1 93 ? 4.344 12.407 -14.693 1.00 41.91 93 SER A N 1
ATOM 686 C CA . SER A 1 93 ? 5.314 12.595 -13.605 1.00 41.91 93 SER A CA 1
ATOM 687 C C . SER A 1 93 ? 4.768 13.405 -12.413 1.00 41.91 93 SER A C 1
ATOM 689 O O . SER A 1 93 ? 5.540 13.836 -11.560 1.00 41.91 93 SER A O 1
ATOM 691 N N . ALA A 1 94 ? 3.450 13.623 -12.354 1.00 42.31 94 ALA A N 1
ATOM 692 C CA . ALA A 1 94 ? 2.786 14.612 -11.501 1.00 42.31 94 ALA A CA 1
ATOM 693 C C . ALA A 1 94 ? 2.077 14.014 -10.268 1.00 42.31 94 ALA A C 1
ATOM 695 O O . ALA A 1 94 ? 1.199 14.651 -9.690 1.00 42.31 94 ALA A O 1
ATOM 696 N N . LEU A 1 95 ? 2.431 12.790 -9.861 1.00 54.28 95 LEU A N 1
ATOM 697 C CA . LEU A 1 95 ? 1.849 12.145 -8.681 1.00 54.28 95 LEU A CA 1
ATOM 698 C C . LEU A 1 95 ? 2.500 12.699 -7.401 1.00 54.28 95 LEU A C 1
ATOM 700 O O . LEU A 1 95 ? 3.371 12.076 -6.798 1.00 54.28 95 LEU A O 1
ATOM 704 N N . THR A 1 96 ? 2.090 13.905 -7.009 1.00 59.72 96 THR A N 1
ATOM 705 C CA . THR A 1 96 ? 2.259 14.443 -5.654 1.00 59.72 96 THR A CA 1
ATOM 706 C C . THR A 1 96 ? 1.017 14.112 -4.825 1.00 59.72 96 THR A C 1
ATOM 708 O O . THR A 1 96 ? -0.112 14.217 -5.316 1.00 59.72 96 THR A O 1
ATOM 711 N N . LEU A 1 97 ? 1.196 13.736 -3.552 1.00 59.72 97 LEU A N 1
ATOM 712 C CA . LEU A 1 97 ? 0.056 13.550 -2.638 1.00 59.72 97 LEU A CA 1
ATOM 713 C C . LEU A 1 97 ? -0.731 14.866 -2.495 1.00 59.72 97 LEU A C 1
ATOM 715 O O . LEU A 1 97 ? -1.955 14.879 -2.518 1.00 59.72 97 LEU A O 1
ATOM 719 N N . SER A 1 98 ? -0.010 15.987 -2.468 1.00 57.47 98 SER A N 1
ATOM 720 C CA . SER A 1 98 ? -0.495 17.369 -2.488 1.00 57.47 98 SER A CA 1
ATOM 721 C C . SER A 1 98 ? -0.893 17.895 -3.882 1.00 57.47 98 SER A C 1
ATOM 723 O O . SER A 1 98 ? -0.984 19.103 -4.082 1.00 57.47 98 SER A O 1
ATOM 725 N N . SER A 1 99 ? -1.202 17.035 -4.860 1.00 55.34 99 SER A N 1
ATOM 726 C CA . SER A 1 99 ? -1.700 17.453 -6.193 1.00 55.34 99 SER A CA 1
ATOM 727 C C . SER A 1 99 ? -2.956 18.343 -6.144 1.00 55.34 99 SER A C 1
ATOM 729 O O . SER A 1 99 ? -3.219 19.097 -7.078 1.00 55.34 99 SER A O 1
ATOM 731 N N . HIS A 1 100 ? -3.689 18.305 -5.027 1.00 50.34 100 HIS A N 1
ATOM 732 C CA . HIS A 1 100 ? -4.866 19.123 -4.734 1.00 50.34 100 HIS A CA 1
ATOM 733 C C . HIS A 1 100 ? -4.582 20.197 -3.657 1.00 50.34 100 HIS A C 1
ATOM 735 O O . HIS A 1 100 ? -5.459 20.494 -2.857 1.00 50.34 100 HIS A O 1
ATOM 741 N N . ALA A 1 101 ? -3.375 20.787 -3.612 1.00 52.56 101 ALA A N 1
ATOM 742 C CA . ALA A 1 101 ? -2.835 21.666 -2.545 1.00 52.56 101 ALA A CA 1
ATOM 743 C C . ALA A 1 101 ? -3.683 22.875 -2.062 1.00 52.56 101 ALA A C 1
ATOM 745 O O . ALA A 1 101 ? -3.243 23.613 -1.184 1.00 52.56 101 ALA A O 1
ATOM 746 N N . LYS A 1 102 ? -4.875 23.112 -2.619 1.00 57.00 102 LYS A N 1
ATOM 747 C CA . LYS A 1 102 ? -5.864 24.078 -2.109 1.00 57.00 102 LYS A CA 1
ATOM 748 C C . LYS A 1 102 ? -6.876 23.458 -1.133 1.00 57.00 102 LYS A C 1
ATOM 750 O O . LYS A 1 102 ? -7.583 24.203 -0.463 1.00 57.00 102 LYS A O 1
ATOM 755 N N . GLU A 1 103 ? -6.959 22.130 -1.046 1.00 69.00 103 GLU A N 1
ATOM 756 C CA . GLU A 1 103 ? -7.793 21.422 -0.071 1.00 69.00 103 GLU A CA 1
ATOM 757 C C . GLU A 1 103 ? -7.005 21.120 1.216 1.00 69.00 103 GLU A C 1
ATOM 759 O O . GLU A 1 103 ? -5.901 20.573 1.132 1.00 69.00 103 GLU A O 1
ATOM 764 N N . PRO A 1 104 ? -7.568 21.372 2.415 1.00 62.50 104 PRO A N 1
ATOM 765 C CA . PRO A 1 104 ? -6.864 21.162 3.686 1.00 62.50 104 PRO A CA 1
ATOM 766 C C . PRO A 1 104 ? -6.496 19.692 3.963 1.00 62.50 104 PRO A C 1
ATOM 768 O O . PRO A 1 104 ? -5.590 19.434 4.749 1.00 62.50 104 PRO A O 1
ATOM 771 N N . ASN A 1 105 ? -7.145 18.737 3.283 1.00 82.19 105 ASN A N 1
ATOM 772 C CA . ASN A 1 105 ? -6.907 17.296 3.434 1.00 82.19 105 ASN A CA 1
ATOM 773 C C . ASN A 1 105 ? -6.219 16.647 2.213 1.00 82.19 105 ASN A C 1
ATOM 775 O O . ASN A 1 105 ? -6.177 15.419 2.122 1.00 82.19 105 ASN A O 1
ATOM 779 N N . ALA A 1 106 ? -5.677 17.435 1.273 1.00 84.19 106 ALA A N 1
ATOM 780 C CA . ALA A 1 106 ? -5.151 16.940 -0.007 1.00 84.19 106 ALA A CA 1
ATOM 781 C C . ALA A 1 106 ? -4.170 15.760 0.133 1.00 84.19 106 ALA A C 1
ATOM 783 O O . ALA A 1 106 ? -4.323 14.749 -0.548 1.00 84.19 106 ALA A O 1
ATOM 784 N N . VAL A 1 107 ? -3.207 15.855 1.057 1.00 87.38 107 VAL A N 1
ATOM 785 C CA . VAL A 1 107 ? -2.191 14.810 1.284 1.00 87.38 107 VAL A CA 1
ATOM 786 C C . VAL A 1 107 ? -2.814 13.498 1.773 1.00 87.38 107 VAL A C 1
ATOM 788 O O . VAL A 1 107 ? -2.406 12.432 1.314 1.00 87.38 107 VAL A O 1
ATOM 791 N N . TYR A 1 108 ? -3.829 13.553 2.642 1.00 90.62 108 TYR A N 1
ATOM 792 C CA . TYR A 1 108 ? -4.529 12.361 3.136 1.00 90.62 108 TYR A CA 1
ATOM 793 C C . TYR A 1 108 ? -5.362 11.698 2.034 1.00 90.62 108 TYR A C 1
ATOM 795 O O . TYR A 1 108 ? -5.318 10.477 1.894 1.00 90.62 108 TYR A O 1
ATOM 803 N N . LYS A 1 109 ? -6.034 12.490 1.185 1.00 88.50 109 LYS A N 1
ATOM 804 C CA . LYS A 1 109 ? -6.722 11.989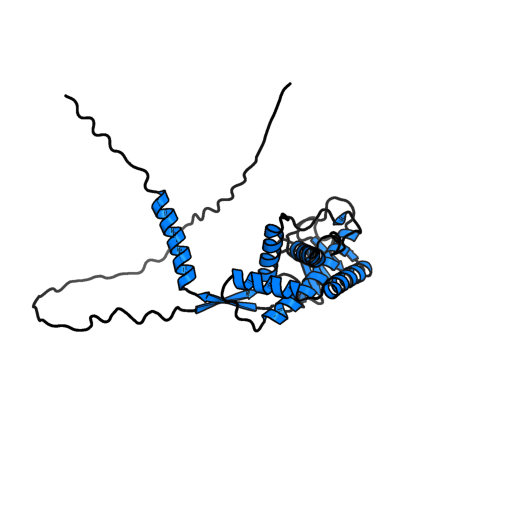 -0.019 1.00 88.50 109 LYS A CA 1
ATOM 805 C C . LYS A 1 109 ? -5.743 11.339 -0.999 1.00 88.50 109 LYS A C 1
ATOM 807 O O . LYS A 1 109 ? -6.006 10.246 -1.491 1.00 88.50 109 LYS A O 1
ATOM 812 N N . GLY A 1 110 ? -4.590 11.965 -1.239 1.00 88.56 110 GLY A N 1
ATOM 813 C CA . GLY A 1 110 ? -3.522 11.408 -2.072 1.00 88.56 110 GLY A CA 1
ATOM 814 C C . GLY A 1 110 ? -2.951 10.100 -1.514 1.00 88.56 110 GLY A C 1
ATOM 815 O O . GLY A 1 110 ? -2.738 9.152 -2.269 1.00 88.56 110 GLY A O 1
ATOM 816 N N . ALA A 1 111 ? -2.748 10.019 -0.195 1.00 92.31 111 ALA A N 1
ATOM 817 C CA . ALA A 1 111 ? -2.291 8.806 0.481 1.00 92.31 111 ALA A CA 1
ATOM 818 C C . ALA A 1 111 ? -3.330 7.678 0.383 1.00 92.31 111 ALA A C 1
ATOM 820 O O . ALA A 1 111 ? -2.989 6.571 -0.031 1.00 92.31 111 ALA A O 1
ATOM 821 N N . ALA A 1 112 ? -4.602 7.974 0.669 1.00 92.88 112 ALA A N 1
ATOM 822 C CA . ALA A 1 112 ? -5.720 7.052 0.491 1.00 92.88 112 ALA A CA 1
ATOM 823 C C . ALA A 1 112 ? -5.796 6.522 -0.953 1.00 92.88 112 ALA A C 1
ATOM 825 O O . ALA A 1 112 ? -5.876 5.314 -1.171 1.00 92.88 112 ALA A O 1
ATOM 826 N N . LEU A 1 113 ? -5.690 7.404 -1.949 1.00 91.56 113 LEU A N 1
ATOM 827 C CA . LEU A 1 113 ? -5.723 7.046 -3.368 1.00 91.56 113 LEU A CA 1
ATOM 828 C C . LEU A 1 113 ? -4.555 6.128 -3.770 1.00 91.56 113 LEU A C 1
ATOM 830 O O . LEU A 1 113 ? -4.766 5.141 -4.473 1.00 91.56 113 LEU A O 1
ATOM 834 N N . ALA A 1 114 ? -3.340 6.397 -3.281 1.00 91.00 114 ALA A N 1
ATOM 835 C CA . ALA A 1 114 ? -2.176 5.534 -3.493 1.00 91.00 114 ALA A CA 1
ATOM 836 C C . ALA A 1 114 ? -2.335 4.153 -2.821 1.00 91.00 114 ALA A C 1
ATOM 838 O O . ALA A 1 114 ? -1.986 3.126 -3.412 1.00 91.00 114 ALA A O 1
ATOM 839 N N . MET A 1 115 ? -2.916 4.113 -1.619 1.00 94.62 115 MET A N 1
ATOM 840 C CA . MET A 1 115 ? -3.233 2.870 -0.911 1.00 94.62 115 MET A CA 1
ATOM 841 C C . MET A 1 115 ? -4.274 2.041 -1.672 1.00 94.62 115 MET A C 1
ATOM 843 O O . MET A 1 115 ? -4.005 0.886 -2.000 1.00 94.62 115 MET A O 1
ATOM 847 N N . ALA A 1 116 ? -5.412 2.629 -2.048 1.00 92.88 116 ALA A N 1
ATOM 848 C CA . ALA A 1 116 ? -6.447 1.945 -2.824 1.00 92.88 116 ALA A CA 1
ATOM 849 C C . ALA A 1 116 ? -5.916 1.426 -4.172 1.00 92.88 116 ALA A C 1
ATOM 851 O O . ALA A 1 116 ? -6.065 0.244 -4.475 1.00 92.88 116 ALA A O 1
ATOM 852 N N . ALA A 1 117 ? -5.188 2.255 -4.930 1.00 90.69 117 ALA A N 1
ATOM 853 C CA . ALA A 1 117 ? -4.562 1.860 -6.195 1.00 90.69 117 ALA A CA 1
ATOM 854 C C . ALA A 1 117 ? -3.545 0.703 -6.062 1.00 90.69 117 ALA A C 1
ATOM 856 O O . ALA A 1 117 ? -3.231 0.042 -7.054 1.00 90.69 117 ALA A O 1
ATOM 857 N N . SER A 1 118 ? -3.030 0.446 -4.854 1.00 93.12 118 SER A N 1
ATOM 858 C CA . SER A 1 118 ? -2.161 -0.702 -4.569 1.00 93.12 118 SER A CA 1
ATOM 859 C C . SER A 1 118 ? -2.950 -1.990 -4.330 1.00 93.12 118 SER A C 1
ATOM 861 O O . SER A 1 118 ? -2.498 -3.056 -4.739 1.00 93.12 118 SER A O 1
ATOM 863 N N . PHE A 1 119 ? -4.123 -1.907 -3.697 1.00 93.38 119 PHE A N 1
ATOM 864 C CA . PHE A 1 119 ? -4.995 -3.059 -3.437 1.00 93.38 119 PHE A CA 1
ATOM 865 C C . PHE A 1 119 ? -5.897 -3.420 -4.627 1.00 93.38 119 PHE A C 1
ATOM 867 O O . PHE A 1 119 ? -6.379 -4.546 -4.717 1.00 93.38 119 PHE A O 1
ATOM 874 N N . GLU A 1 120 ? -6.121 -2.496 -5.561 1.00 89.31 120 GLU A N 1
ATOM 875 C CA . GLU A 1 120 ? -6.969 -2.752 -6.725 1.00 89.31 120 GLU A CA 1
ATOM 876 C C . GLU A 1 120 ? -6.375 -3.758 -7.718 1.00 89.31 120 GLU A C 1
ATOM 878 O O . GLU A 1 120 ? -5.184 -3.651 -8.034 1.00 89.31 120 GLU A O 1
ATOM 883 N N . PRO A 1 121 ? -7.194 -4.646 -8.317 1.00 89.00 121 PRO A N 1
ATOM 884 C CA . PRO A 1 121 ? -6.745 -5.612 -9.314 1.00 89.00 121 PRO A CA 1
ATOM 885 C C . PRO A 1 121 ? -6.004 -4.979 -10.498 1.00 89.00 121 PRO A C 1
ATOM 887 O O . PRO A 1 121 ? -6.386 -3.923 -11.004 1.00 89.00 121 PRO A O 1
ATOM 890 N N . ALA A 1 122 ? -4.984 -5.668 -11.006 1.00 84.44 122 ALA A N 1
ATOM 891 C CA . ALA A 1 122 ? -4.406 -5.394 -12.319 1.00 84.44 122 ALA A CA 1
ATOM 892 C C . ALA A 1 122 ? -4.025 -6.715 -12.993 1.00 84.44 122 ALA A C 1
ATOM 894 O O . ALA A 1 122 ? -3.337 -7.541 -12.405 1.00 84.44 122 ALA A O 1
ATOM 895 N N . LEU A 1 123 ? -4.516 -6.925 -14.216 1.00 80.88 123 LEU A N 1
ATOM 896 C CA . LEU A 1 123 ? -4.495 -8.229 -14.899 1.00 80.88 123 LEU A CA 1
ATOM 897 C C . LEU A 1 123 ? -3.744 -8.206 -16.245 1.00 80.88 123 LEU A C 1
ATOM 899 O O . LEU A 1 123 ? -3.690 -9.215 -16.940 1.00 80.88 123 LEU A O 1
ATOM 903 N N . ALA A 1 124 ? -3.185 -7.060 -16.633 1.00 81.12 124 ALA A N 1
ATOM 904 C CA . ALA A 1 124 ? -2.442 -6.884 -17.876 1.00 81.12 124 ALA A CA 1
ATOM 905 C C . ALA A 1 124 ? -1.473 -5.700 -17.766 1.00 81.12 124 ALA A C 1
ATOM 907 O O . ALA A 1 124 ? -1.689 -4.785 -16.965 1.00 81.12 124 ALA A O 1
ATOM 908 N N . TRP A 1 125 ? -0.424 -5.709 -18.593 1.00 81.56 125 TRP A N 1
ATOM 909 C CA . TRP A 1 125 ? 0.407 -4.529 -18.826 1.00 81.56 125 TRP A CA 1
ATOM 910 C C . TRP A 1 125 ? -0.461 -3.392 -19.400 1.00 81.56 125 TRP A C 1
ATOM 912 O O . TRP A 1 125 ? -1.378 -3.660 -20.185 1.00 81.56 125 TRP A O 1
ATOM 922 N N . PRO A 1 126 ? -0.226 -2.121 -19.027 1.00 76.81 126 PRO A N 1
ATOM 923 C CA . PRO A 1 126 ? -1.024 -1.013 -19.536 1.00 76.81 126 PRO A CA 1
ATOM 924 C C . PRO A 1 126 ? -0.774 -0.819 -21.036 1.00 76.81 126 PRO A C 1
ATOM 926 O O . PRO A 1 126 ? 0.353 -0.593 -21.463 1.00 76.81 126 PRO A O 1
ATOM 929 N N . SER A 1 127 ? -1.840 -0.805 -21.837 1.00 67.31 127 SER A N 1
ATOM 930 C CA . SER A 1 127 ? -1.802 -0.755 -23.311 1.00 67.31 127 SER A CA 1
ATOM 931 C C . SER A 1 127 ? -1.237 0.536 -23.939 1.00 67.31 127 SER A C 1
ATOM 933 O O . SER A 1 127 ? -1.366 0.747 -25.142 1.00 67.31 127 SER A O 1
ATOM 935 N N . TYR A 1 128 ? -0.605 1.408 -23.146 1.00 57.53 128 TYR A N 1
ATOM 936 C CA . TYR A 1 128 ? -0.121 2.732 -23.544 1.00 57.53 128 TYR A CA 1
ATOM 937 C C . TYR A 1 128 ? 1.356 2.955 -23.168 1.00 57.53 128 TYR A C 1
ATOM 939 O O . TYR A 1 128 ? 1.699 3.911 -22.474 1.00 57.53 128 TYR A O 1
ATOM 947 N N . THR A 1 129 ? 2.216 2.063 -23.669 1.00 54.16 129 THR A N 1
ATOM 948 C CA . THR A 1 129 ? 3.608 2.352 -24.084 1.00 54.16 129 THR A CA 1
ATOM 949 C C . THR A 1 129 ? 4.554 2.997 -23.056 1.00 54.16 129 THR A C 1
ATOM 951 O O . THR A 1 129 ? 5.429 3.771 -23.444 1.00 54.16 129 THR A O 1
ATOM 954 N N . ASN A 1 130 ? 4.433 2.695 -21.759 1.00 77.38 130 ASN A N 1
ATOM 955 C CA . ASN A 1 130 ? 5.507 2.987 -20.798 1.00 77.38 130 ASN A CA 1
ATOM 956 C C . ASN A 1 130 ? 5.524 2.006 -19.616 1.00 77.38 130 ASN A C 1
ATOM 958 O O . ASN A 1 130 ? 5.236 2.356 -18.467 1.00 77.38 130 ASN A O 1
ATOM 962 N N . ASP A 1 131 ? 5.900 0.766 -19.915 1.00 85.12 131 ASP A N 1
ATOM 963 C CA . ASP A 1 131 ? 6.022 -0.307 -18.931 1.00 85.12 131 ASP A CA 1
ATOM 964 C C . ASP A 1 131 ? 7.037 0.029 -17.834 1.00 85.12 131 ASP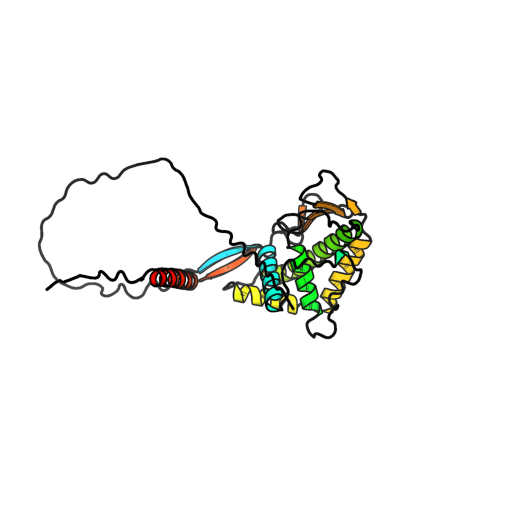 A C 1
ATOM 966 O O . ASP A 1 131 ? 6.817 -0.300 -16.673 1.00 85.12 131 ASP A O 1
ATOM 970 N N . GLN A 1 132 ? 8.116 0.751 -18.163 1.00 87.06 132 GLN A N 1
ATOM 971 C CA . GLN A 1 132 ? 9.092 1.215 -17.175 1.00 87.06 132 GLN A CA 1
ATOM 972 C C . GLN A 1 132 ? 8.437 2.130 -16.132 1.00 87.06 132 GLN A C 1
ATOM 974 O O . GLN A 1 132 ? 8.660 1.952 -14.935 1.00 87.06 132 GLN A O 1
ATOM 979 N N . ASN A 1 133 ? 7.587 3.072 -16.552 1.00 86.12 133 ASN A N 1
ATOM 980 C CA . ASN A 1 133 ? 6.860 3.926 -15.615 1.00 86.12 133 ASN A CA 1
ATOM 981 C C . ASN A 1 133 ? 5.785 3.142 -14.843 1.00 86.12 133 ASN A C 1
ATOM 983 O O . ASN A 1 133 ? 5.577 3.413 -13.666 1.00 86.12 133 ASN A O 1
ATOM 987 N N . PHE A 1 134 ? 5.157 2.124 -15.444 1.00 87.00 134 PHE A N 1
ATOM 988 C CA . PHE A 1 134 ? 4.274 1.204 -14.714 1.00 87.00 134 PHE A CA 1
ATOM 989 C C . PHE A 1 134 ? 5.017 0.406 -13.633 1.00 87.00 134 PHE A C 1
ATOM 991 O O . PHE A 1 134 ? 4.517 0.307 -12.511 1.00 87.00 134 PHE A O 1
ATOM 998 N N . MET A 1 135 ? 6.212 -0.112 -13.932 1.00 90.56 135 MET A N 1
ATOM 999 C CA . MET A 1 135 ? 7.051 -0.836 -12.972 1.00 90.56 135 MET A CA 1
ATOM 1000 C C . MET A 1 135 ? 7.502 0.078 -11.825 1.00 90.56 135 MET A C 1
ATOM 1002 O O . MET A 1 135 ? 7.352 -0.274 -10.654 1.00 90.56 135 MET A O 1
ATOM 1006 N N . VAL A 1 136 ? 7.974 1.289 -12.142 1.00 91.62 136 VAL A N 1
ATOM 1007 C CA . VAL A 1 136 ? 8.368 2.309 -11.154 1.00 91.62 136 VAL A CA 1
ATOM 1008 C C . VAL A 1 136 ? 7.185 2.730 -10.279 1.00 91.62 136 VAL A C 1
ATOM 1010 O O . VAL A 1 136 ? 7.290 2.679 -9.055 1.00 91.62 136 VAL A O 1
ATOM 1013 N N . VAL A 1 137 ? 6.043 3.098 -10.867 1.00 89.94 137 VAL A N 1
ATOM 1014 C CA . VAL A 1 137 ? 4.864 3.539 -10.103 1.00 89.94 137 VAL A CA 1
ATOM 1015 C C . VAL A 1 137 ? 4.289 2.396 -9.267 1.00 89.94 137 VAL A C 1
ATOM 1017 O O . VAL A 1 137 ? 4.021 2.606 -8.090 1.00 89.94 137 VAL A O 1
ATOM 1020 N N . SER A 1 138 ? 4.177 1.175 -9.798 1.00 91.56 138 SER A N 1
ATOM 1021 C CA . SER A 1 138 ? 3.688 0.020 -9.024 1.00 91.56 138 SER A CA 1
ATOM 1022 C C . SER A 1 138 ? 4.632 -0.346 -7.872 1.00 91.56 138 SER A C 1
ATOM 1024 O O . SER A 1 138 ? 4.171 -0.669 -6.778 1.00 91.56 138 SER A O 1
ATOM 1026 N N . THR A 1 139 ? 5.950 -0.223 -8.063 1.00 94.56 139 THR A N 1
ATOM 1027 C CA . THR A 1 139 ? 6.939 -0.403 -6.985 1.00 94.56 139 THR A CA 1
ATOM 1028 C C . THR A 1 139 ? 6.810 0.684 -5.917 1.00 94.56 139 THR A C 1
ATOM 1030 O O . THR A 1 139 ? 6.834 0.376 -4.726 1.00 94.56 139 THR A O 1
ATOM 1033 N N . ALA A 1 140 ? 6.638 1.948 -6.315 1.00 94.25 140 ALA A N 1
ATOM 1034 C CA . ALA A 1 140 ? 6.460 3.064 -5.386 1.00 94.25 140 ALA A CA 1
ATOM 1035 C C . ALA A 1 140 ? 5.161 2.925 -4.573 1.00 94.25 140 ALA A C 1
ATOM 1037 O O . ALA A 1 140 ? 5.199 2.995 -3.346 1.00 94.25 140 ALA A O 1
ATOM 1038 N N . LEU A 1 141 ? 4.040 2.645 -5.249 1.00 93.69 141 LEU A N 1
ATOM 1039 C CA . LEU A 1 141 ? 2.729 2.375 -4.649 1.00 93.69 141 LEU A CA 1
ATOM 1040 C C . LEU A 1 141 ? 2.808 1.235 -3.626 1.00 93.69 141 LEU A C 1
ATOM 1042 O O . LEU A 1 141 ? 2.438 1.425 -2.471 1.00 93.69 141 LEU A O 1
ATOM 1046 N N . SER A 1 142 ? 3.377 0.089 -4.009 1.00 95.44 142 SER A N 1
ATOM 1047 C CA . SER A 1 142 ? 3.492 -1.073 -3.117 1.00 95.44 142 SER A CA 1
ATOM 1048 C C . SER A 1 142 ? 4.327 -0.775 -1.867 1.00 95.44 142 SER A C 1
ATOM 1050 O O . SER A 1 142 ? 3.930 -1.133 -0.761 1.00 95.44 142 SER A O 1
ATOM 1052 N N . ASN A 1 143 ? 5.471 -0.093 -2.012 1.00 96.75 143 ASN A N 1
ATOM 1053 C CA . ASN A 1 143 ? 6.339 0.241 -0.877 1.00 96.75 143 ASN A CA 1
ATOM 1054 C C . ASN A 1 143 ? 5.711 1.292 0.054 1.00 96.75 143 ASN A C 1
ATOM 1056 O O . ASN A 1 143 ? 5.763 1.137 1.275 1.00 96.75 143 ASN A O 1
ATOM 1060 N N . PHE A 1 144 ? 5.089 2.333 -0.510 1.00 96.56 144 PHE A N 1
ATOM 1061 C CA . PHE A 1 144 ? 4.369 3.355 0.251 1.00 96.56 144 PHE A CA 1
ATOM 1062 C C . PHE A 1 144 ? 3.208 2.744 1.040 1.00 96.56 144 PHE A C 1
ATOM 1064 O O . PHE A 1 144 ? 3.138 2.888 2.260 1.00 96.56 144 PHE A O 1
ATOM 1071 N N . THR A 1 145 ? 2.343 1.990 0.361 1.00 97.00 145 THR A N 1
ATOM 1072 C CA . THR A 1 145 ? 1.175 1.350 0.971 1.00 97.00 145 THR A CA 1
ATOM 1073 C C . THR A 1 145 ? 1.581 0.319 2.008 1.00 97.00 145 THR A C 1
ATOM 1075 O O . THR A 1 145 ? 0.947 0.257 3.059 1.00 97.00 145 THR A O 1
ATOM 1078 N N . ASN A 1 146 ? 2.662 -0.435 1.782 1.00 97.81 146 ASN A N 1
ATOM 1079 C CA . ASN A 1 146 ? 3.221 -1.310 2.804 1.00 97.81 146 ASN A CA 1
ATOM 1080 C C . ASN A 1 146 ? 3.633 -0.526 4.058 1.00 97.81 146 ASN A C 1
ATOM 1082 O O . ASN A 1 146 ? 3.246 -0.905 5.160 1.00 97.81 146 ASN A O 1
ATOM 1086 N N . SER A 1 147 ? 4.384 0.568 3.902 1.00 97.31 147 SER A N 1
ATOM 1087 C CA . SER A 1 147 ? 4.858 1.390 5.021 1.00 97.31 147 SER A CA 1
ATOM 1088 C C . SER A 1 147 ? 3.697 1.991 5.824 1.00 97.31 147 SER A C 1
ATOM 1090 O O . SER A 1 147 ? 3.602 1.749 7.029 1.00 97.31 147 SER A O 1
ATOM 1092 N N . VAL A 1 148 ? 2.765 2.679 5.156 1.00 97.88 148 VAL A N 1
ATOM 1093 C CA . VAL A 1 148 ? 1.612 3.332 5.799 1.00 97.88 148 VAL A CA 1
ATOM 1094 C C . VAL A 1 148 ? 0.662 2.306 6.424 1.00 97.88 148 VAL A C 1
ATOM 1096 O O . VAL A 1 148 ? 0.270 2.453 7.581 1.00 97.88 148 VAL A O 1
ATOM 1099 N N . SER A 1 149 ? 0.343 1.216 5.718 1.00 97.25 149 SER A N 1
ATOM 1100 C CA . SER A 1 149 ? -0.530 0.165 6.262 1.00 97.25 149 SER A CA 1
ATOM 1101 C C . SER A 1 149 ? 0.118 -0.570 7.435 1.00 97.25 149 SER A C 1
ATOM 1103 O O . SER A 1 149 ? -0.588 -0.936 8.369 1.00 97.25 149 SER A O 1
ATOM 1105 N N . THR A 1 150 ? 1.446 -0.762 7.432 1.00 96.94 150 THR A N 1
ATOM 1106 C CA . THR A 1 150 ? 2.168 -1.346 8.579 1.00 96.94 150 THR A CA 1
ATOM 1107 C C . THR A 1 150 ? 2.049 -0.446 9.808 1.00 96.94 150 THR A C 1
ATOM 1109 O O . THR A 1 150 ? 1.781 -0.960 10.889 1.00 96.94 150 THR A O 1
ATOM 1112 N N . GLN A 1 151 ? 2.186 0.877 9.651 1.00 96.31 151 GLN A N 1
ATOM 1113 C CA . GLN A 1 151 ? 2.040 1.841 10.748 1.00 96.31 151 GLN A CA 1
ATOM 1114 C C . GLN A 1 151 ? 0.606 1.870 11.309 1.00 96.31 151 GLN A 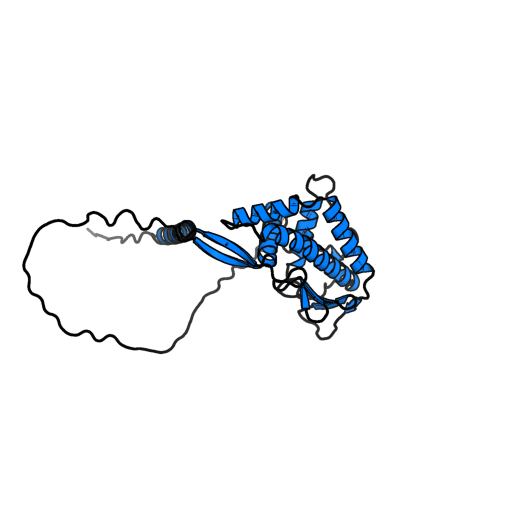C 1
ATOM 1116 O O . GLN A 1 151 ? 0.411 1.831 12.523 1.00 96.31 151 GLN A O 1
ATOM 1121 N N . ILE A 1 152 ? -0.409 1.865 10.439 1.00 96.06 152 ILE A N 1
ATOM 1122 C CA . ILE A 1 152 ? -1.817 1.767 10.856 1.00 96.06 152 ILE A CA 1
ATOM 1123 C C . ILE A 1 152 ? -2.061 0.437 11.593 1.00 96.06 152 ILE A C 1
ATOM 1125 O O . ILE A 1 152 ? -2.602 0.428 12.697 1.00 96.06 152 ILE A O 1
ATOM 1129 N N . ALA A 1 153 ? -1.607 -0.688 11.033 1.00 94.31 153 ALA A N 1
ATOM 1130 C CA . ALA A 1 153 ? -1.796 -2.012 11.622 1.00 94.31 153 ALA A CA 1
ATOM 1131 C C . ALA A 1 153 ? -1.028 -2.212 12.942 1.00 94.31 153 ALA A C 1
ATOM 1133 O O . ALA A 1 153 ? -1.522 -2.919 13.819 1.00 94.31 153 ALA A O 1
ATOM 1134 N N . SER A 1 154 ? 0.142 -1.585 13.130 1.00 93.06 154 SER A N 1
ATOM 1135 C CA . SER A 1 154 ? 0.843 -1.603 14.421 1.00 93.06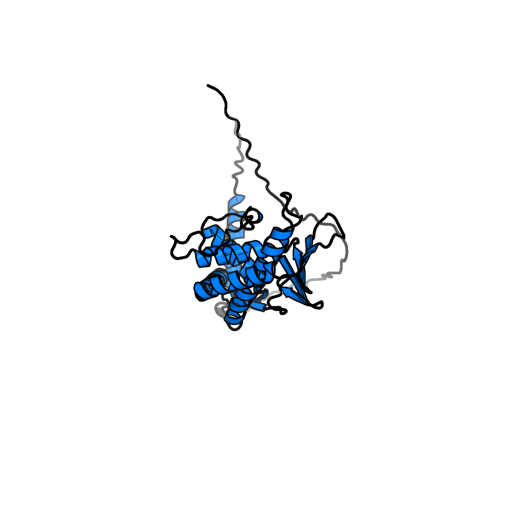 154 SER A CA 1
ATOM 1136 C C . SER A 1 154 ? 0.105 -0.806 15.490 1.00 93.06 154 SER A C 1
ATOM 1138 O O . SER A 1 154 ? 0.029 -1.265 16.626 1.00 93.06 154 SER A O 1
ATOM 1140 N N . ASN A 1 155 ? -0.479 0.340 15.131 1.00 92.12 155 ASN A N 1
ATOM 1141 C CA . ASN A 1 155 ? -1.201 1.191 16.077 1.00 92.12 155 ASN A CA 1
ATOM 1142 C C . ASN A 1 155 ? -2.553 0.585 16.496 1.00 92.12 155 ASN A C 1
ATOM 1144 O O . ASN A 1 155 ? -2.995 0.785 17.623 1.00 92.12 155 ASN A O 1
ATOM 1148 N N . LEU A 1 156 ? -3.196 -0.185 15.610 1.00 89.75 156 LEU A N 1
ATOM 1149 C CA . LEU A 1 156 ? -4.465 -0.873 15.887 1.00 89.75 156 LEU A CA 1
ATOM 1150 C C . LEU A 1 156 ? -4.301 -2.254 16.540 1.00 89.75 156 LEU A C 1
ATOM 1152 O O . LEU A 1 156 ? -5.292 -2.824 16.987 1.00 89.75 156 LEU A O 1
ATOM 1156 N N . LYS A 1 157 ? -3.081 -2.803 16.604 1.00 77.12 157 LYS A N 1
ATOM 1157 C CA . LYS A 1 157 ? -2.818 -4.192 17.024 1.00 77.12 157 LYS A CA 1
ATOM 1158 C C . LYS A 1 157 ? -3.439 -4.561 18.377 1.00 77.12 157 LYS A C 1
ATOM 1160 O O . LYS A 1 157 ? -3.931 -5.674 18.536 1.00 77.12 157 LYS A O 1
ATOM 1165 N N . ASP A 1 158 ? -3.401 -3.635 19.330 1.00 73.56 158 ASP A N 1
ATOM 1166 C CA . ASP A 1 158 ? -3.875 -3.844 20.702 1.00 73.56 158 ASP A CA 1
ATOM 1167 C C . ASP A 1 158 ? -5.243 -3.155 20.955 1.00 73.56 158 ASP A C 1
ATOM 1169 O O . ASP A 1 158 ? -5.658 -2.980 22.098 1.00 73.56 158 ASP A O 1
ATOM 1173 N N . SER A 1 159 ? -5.957 -2.761 19.886 1.00 73.75 159 SER A N 1
ATOM 1174 C CA . SER A 1 159 ? -7.275 -2.105 19.933 1.00 73.75 159 SER A CA 1
ATOM 1175 C C . SER A 1 159 ? -8.420 -3.084 19.642 1.00 73.75 159 SER A C 1
ATOM 1177 O O . SER A 1 159 ? -8.460 -3.715 18.586 1.00 73.75 159 SER A O 1
ATOM 1179 N N . THR A 1 160 ? -9.403 -3.171 20.543 1.00 71.62 160 THR A N 1
ATOM 1180 C CA . THR A 1 160 ? -10.648 -3.920 20.302 1.00 71.62 160 THR A CA 1
ATOM 1181 C C . THR A 1 160 ? -11.549 -3.153 19.336 1.00 71.62 160 THR A C 1
ATOM 1183 O O . THR A 1 160 ? -12.108 -2.112 19.688 1.00 71.62 160 THR A O 1
ATOM 1186 N N . LEU A 1 161 ? -11.745 -3.687 18.131 1.00 81.75 161 LEU A N 1
ATOM 1187 C CA . LEU A 1 161 ? -12.663 -3.117 17.145 1.00 81.75 161 LEU A CA 1
ATOM 1188 C C . LEU A 1 161 ? -14.083 -3.631 17.439 1.00 81.75 161 LEU A C 1
ATOM 1190 O O . LEU A 1 161 ? -14.327 -4.831 17.350 1.00 81.75 161 LEU A O 1
ATOM 1194 N N . GLN A 1 162 ? -15.012 -2.760 17.845 1.00 69.44 162 GLN A N 1
ATOM 1195 C CA . GLN A 1 162 ? -16.332 -3.188 18.359 1.00 69.44 162 GLN A CA 1
ATOM 1196 C C . GLN A 1 162 ? -17.432 -3.311 17.291 1.00 69.44 162 GLN A C 1
ATOM 1198 O O . GLN A 1 162 ? -18.475 -3.908 17.550 1.00 69.44 162 GLN A O 1
ATOM 1203 N N . ASP A 1 163 ? -17.214 -2.751 16.102 1.00 77.12 163 ASP A N 1
ATOM 1204 C CA . ASP A 1 163 ? -18.091 -2.867 14.936 1.00 77.12 163 ASP A CA 1
ATOM 1205 C C . ASP A 1 163 ? -17.345 -2.386 13.667 1.00 77.12 163 ASP A C 1
ATOM 1207 O O . ASP A 1 163 ? -16.305 -1.724 13.788 1.00 77.12 163 ASP A O 1
ATOM 1211 N N . PRO A 1 164 ? -17.842 -2.676 12.447 1.00 79.81 164 PRO A N 1
ATOM 1212 C CA . PRO A 1 164 ? -17.183 -2.262 11.206 1.00 79.81 164 PRO A CA 1
ATOM 1213 C C . PRO A 1 164 ? -17.041 -0.744 11.018 1.00 79.81 164 PRO A C 1
ATOM 1215 O O . PRO A 1 164 ? -16.030 -0.306 10.478 1.00 79.81 164 PRO A O 1
ATOM 1218 N N . SER A 1 165 ? -17.997 0.069 11.477 1.00 82.88 165 SER A N 1
ATOM 1219 C CA . SER A 1 165 ? -17.936 1.531 11.328 1.00 82.88 165 SER A CA 1
ATOM 1220 C C . SER A 1 165 ? -16.946 2.164 12.310 1.00 82.88 165 SER A C 1
ATOM 1222 O O . SER A 1 165 ? -16.170 3.039 11.926 1.00 82.88 165 SER A O 1
ATOM 1224 N N . SER A 1 166 ? -16.863 1.650 13.544 1.00 84.50 166 SER A N 1
ATOM 1225 C CA . SER A 1 166 ? -15.793 1.999 14.485 1.00 84.50 166 SER A CA 1
ATOM 1226 C C . SER A 1 166 ? -14.422 1.566 13.961 1.00 84.50 166 SER A C 1
ATOM 1228 O O . SER A 1 166 ? -13.465 2.332 14.049 1.00 84.50 166 SER A O 1
ATOM 1230 N N . ALA A 1 167 ? -14.314 0.383 13.345 1.00 87.00 167 ALA A N 1
ATOM 1231 C CA . ALA A 1 167 ? -13.077 -0.072 12.713 1.00 87.00 167 ALA A CA 1
ATOM 1232 C C . ALA A 1 167 ? -12.626 0.853 11.568 1.00 87.00 167 ALA A C 1
ATOM 1234 O O . ALA A 1 167 ? -11.457 1.240 11.512 1.00 87.00 167 ALA A O 1
ATOM 1235 N N . GLN A 1 168 ? -13.553 1.256 10.694 1.00 89.69 168 GLN A N 1
ATOM 1236 C CA . GLN A 1 168 ? -13.294 2.213 9.617 1.00 89.69 168 GLN A CA 1
ATOM 1237 C C . GLN A 1 168 ? -12.853 3.577 10.163 1.00 89.69 168 GLN A C 1
ATOM 1239 O O . GLN A 1 168 ? -11.820 4.107 9.748 1.00 89.69 168 GLN A O 1
ATOM 1244 N N . ALA A 1 169 ? -13.589 4.123 11.137 1.00 90.94 169 ALA A N 1
ATOM 1245 C CA . ALA A 1 169 ? -13.270 5.398 11.773 1.00 90.94 169 ALA A CA 1
ATOM 1246 C C . ALA A 1 169 ? -11.901 5.370 12.474 1.00 90.94 169 ALA A C 1
ATOM 1248 O O . ALA A 1 169 ? -11.147 6.336 12.385 1.00 90.94 169 ALA A O 1
ATOM 1249 N N . GLN A 1 170 ? -11.536 4.251 13.109 1.00 92.69 170 GLN A N 1
ATOM 1250 C CA . GLN A 1 170 ? -10.210 4.063 13.698 1.00 92.69 170 GLN A CA 1
ATOM 1251 C C . GLN A 1 170 ? -9.108 3.984 12.630 1.00 92.69 170 GLN A C 1
ATOM 1253 O O . GLN A 1 170 ? -8.079 4.632 12.788 1.00 92.69 170 GLN A O 1
ATOM 1258 N N . ILE A 1 171 ? -9.307 3.264 11.519 1.00 94.31 171 ILE A N 1
ATOM 1259 C CA . ILE A 1 171 ? -8.325 3.180 10.420 1.00 94.31 171 ILE A CA 1
ATOM 1260 C C . ILE A 1 171 ? -8.103 4.545 9.746 1.00 94.31 171 ILE A C 1
ATOM 1262 O O . ILE A 1 171 ? -6.953 4.944 9.552 1.00 94.31 171 ILE A O 1
ATOM 1266 N N . ILE A 1 172 ? -9.170 5.288 9.431 1.00 95.00 172 ILE A N 1
ATOM 1267 C CA . ILE A 1 172 ? -9.055 6.643 8.861 1.00 95.00 172 ILE A CA 1
ATOM 1268 C C . ILE A 1 172 ? -8.481 7.625 9.892 1.00 95.00 172 ILE A C 1
ATOM 1270 O O . ILE A 1 172 ? -7.645 8.455 9.539 1.00 95.00 172 ILE A O 1
ATOM 1274 N N . GLY A 1 173 ? -8.833 7.484 11.173 1.00 94.69 173 GLY A N 1
ATOM 1275 C CA . GLY A 1 173 ? -8.226 8.240 12.270 1.00 94.69 173 GLY A CA 1
ATOM 1276 C C . GLY A 1 173 ? -6.718 8.001 12.396 1.00 94.69 173 GLY A C 1
ATOM 1277 O O . GLY A 1 173 ? -5.964 8.957 12.549 1.00 94.69 173 GLY A O 1
ATOM 1278 N N . GLN A 1 174 ? -6.254 6.755 12.253 1.00 96.31 174 GLN A N 1
ATOM 1279 C CA . GLN A 1 174 ? -4.823 6.434 12.229 1.00 96.31 174 GLN A CA 1
ATOM 1280 C C . GLN A 1 174 ? -4.124 7.004 10.988 1.00 96.31 174 GLN A C 1
ATOM 1282 O O . GLN A 1 174 ? -3.029 7.539 11.122 1.00 96.31 174 GLN A O 1
ATOM 1287 N N . LEU A 1 175 ? -4.749 6.967 9.803 1.00 95.50 175 LEU A N 1
ATOM 1288 C CA . LEU A 1 175 ? -4.206 7.616 8.600 1.00 95.50 175 LEU A CA 1
ATOM 1289 C C . LEU A 1 175 ? -4.084 9.142 8.779 1.00 95.50 175 LEU A C 1
ATOM 1291 O O . LEU A 1 175 ? -3.054 9.715 8.432 1.00 95.50 175 LEU A O 1
ATOM 1295 N N . GLY A 1 176 ? -5.101 9.785 9.361 1.00 94.25 176 GLY A N 1
ATOM 1296 C CA . GLY A 1 176 ? -5.103 11.219 9.678 1.00 94.25 176 GLY A CA 1
ATOM 1297 C C . GLY A 1 176 ? -4.168 11.622 10.827 1.00 94.25 176 GLY A C 1
ATOM 1298 O O . GLY A 1 176 ? -3.823 12.795 10.947 1.00 94.25 176 GLY A O 1
ATOM 1299 N N . ALA A 1 177 ? -3.734 10.667 11.656 1.00 95.19 177 ALA A N 1
ATOM 1300 C CA . ALA A 1 177 ? -2.756 10.881 12.722 1.00 95.19 177 ALA A CA 1
ATOM 1301 C C . ALA A 1 177 ? -1.293 10.808 12.238 1.00 95.19 177 ALA A C 1
ATOM 1303 O O . ALA A 1 177 ? -0.391 11.237 12.961 1.00 95.19 177 ALA A O 1
ATOM 1304 N N . ILE A 1 178 ? -1.029 10.290 11.031 1.00 94.88 178 ILE A N 1
ATOM 1305 C CA . ILE A 1 178 ? 0.307 10.338 10.419 1.00 94.88 178 ILE A CA 1
ATOM 1306 C C . ILE A 1 178 ? 0.533 11.762 9.887 1.00 94.88 178 ILE A C 1
ATOM 1308 O O . ILE A 1 178 ? -0.238 12.202 9.037 1.00 94.88 178 ILE A O 1
ATOM 1312 N N . PRO A 1 179 ? 1.581 12.498 10.307 1.00 94.81 179 PRO A N 1
ATOM 1313 C CA . PRO A 1 179 ? 1.793 13.863 9.833 1.00 94.81 179 PRO A CA 1
ATOM 1314 C C . PRO A 1 179 ? 1.899 13.935 8.304 1.00 94.81 179 PRO A C 1
ATOM 1316 O O . PRO A 1 179 ? 2.607 13.136 7.689 1.00 94.81 179 PRO A O 1
ATOM 1319 N N . ALA A 1 180 ? 1.264 14.932 7.682 1.00 90.31 180 ALA A N 1
ATOM 1320 C CA . ALA A 1 180 ? 1.267 15.098 6.224 1.00 90.31 180 ALA A CA 1
ATOM 1321 C C . ALA A 1 180 ? 2.688 15.087 5.615 1.00 90.31 180 ALA A C 1
ATOM 1323 O O . ALA A 1 180 ? 2.933 14.387 4.636 1.00 90.31 180 ALA A O 1
ATOM 1324 N N . ALA A 1 181 ? 3.657 15.754 6.254 1.00 89.12 181 ALA A N 1
ATOM 1325 C CA . ALA A 1 181 ? 5.061 15.736 5.829 1.00 89.12 181 ALA A CA 1
ATOM 1326 C C . ALA A 1 181 ? 5.717 14.337 5.920 1.00 89.12 181 ALA A C 1
ATOM 1328 O O . ALA A 1 181 ? 6.612 14.018 5.138 1.00 89.12 181 ALA A O 1
ATOM 1329 N N . THR A 1 182 ? 5.265 13.476 6.840 1.00 93.88 182 THR A N 1
ATOM 1330 C CA . THR A 1 182 ? 5.689 12.069 6.924 1.00 93.88 182 THR A CA 1
ATOM 1331 C C . THR A 1 182 ? 5.118 11.258 5.762 1.00 93.88 182 THR A C 1
ATOM 1333 O O . THR A 1 182 ? 5.858 10.480 5.166 1.00 93.88 182 THR A O 1
ATOM 1336 N N . LEU A 1 183 ? 3.852 11.478 5.381 1.00 92.88 183 LEU A N 1
ATOM 1337 C CA . LEU A 1 183 ? 3.249 10.854 4.195 1.00 92.88 183 LEU A CA 1
ATOM 1338 C C . LEU A 1 183 ? 3.954 11.303 2.903 1.00 92.88 183 LEU A C 1
ATOM 1340 O O . LEU A 1 183 ? 4.325 10.465 2.082 1.00 92.88 183 LEU A O 1
ATOM 1344 N N . GLU A 1 184 ? 4.208 12.603 2.736 1.00 89.69 184 GLU A N 1
ATOM 1345 C CA . GLU A 1 184 ? 4.921 13.134 1.565 1.00 89.69 184 GLU A CA 1
ATOM 1346 C C . GLU A 1 184 ? 6.367 12.628 1.485 1.00 89.69 184 GLU A C 1
ATOM 1348 O O . GLU A 1 184 ? 6.807 12.221 0.409 1.00 89.69 184 GLU A O 1
ATOM 1353 N N . SER A 1 185 ? 7.080 12.561 2.614 1.00 90.81 185 SER A N 1
ATOM 1354 C CA . SER A 1 185 ? 8.418 11.961 2.691 1.00 90.81 185 SER A CA 1
ATOM 1355 C C . SER A 1 185 ? 8.395 10.463 2.361 1.00 90.81 185 SER A C 1
ATOM 1357 O O . SER A 1 185 ? 9.189 10.000 1.543 1.00 90.81 185 SER A O 1
ATOM 1359 N N . ALA A 1 186 ? 7.452 9.694 2.918 1.00 94.44 186 ALA A N 1
ATOM 1360 C CA . ALA A 1 186 ? 7.306 8.268 2.624 1.00 94.44 186 ALA A CA 1
ATOM 1361 C C . ALA A 1 186 ? 7.043 8.015 1.129 1.00 94.44 186 ALA A C 1
ATOM 1363 O O . ALA A 1 186 ? 7.668 7.133 0.536 1.00 94.44 186 ALA A O 1
ATOM 1364 N N . TRP A 1 187 ? 6.179 8.818 0.497 1.00 94.00 187 TRP A N 1
ATOM 1365 C CA . TRP A 1 187 ? 5.918 8.732 -0.940 1.00 94.00 187 TRP A CA 1
ATOM 1366 C C . TRP A 1 187 ? 7.134 9.137 -1.784 1.00 94.00 187 TRP A C 1
ATOM 1368 O O . TRP A 1 187 ? 7.513 8.410 -2.704 1.00 94.00 187 TRP A O 1
ATOM 1378 N N . ALA A 1 188 ? 7.791 10.254 -1.455 1.00 90.94 188 ALA A N 1
ATOM 1379 C CA . ALA A 1 188 ? 8.985 10.716 -2.161 1.00 90.94 188 ALA A CA 1
ATOM 1380 C C . ALA A 1 188 ? 10.123 9.683 -2.097 1.00 90.94 188 ALA A C 1
ATOM 1382 O O . ALA A 1 188 ? 10.746 9.390 -3.119 1.00 90.94 188 ALA A O 1
ATOM 1383 N N . ASN A 1 189 ? 10.343 9.071 -0.930 1.00 94.25 189 ASN A N 1
ATOM 1384 C CA . ASN A 1 189 ? 11.328 8.008 -0.739 1.00 94.25 189 ASN A CA 1
ATOM 1385 C C . ASN A 1 189 ? 10.957 6.738 -1.519 1.00 94.25 189 ASN A C 1
ATOM 1387 O O . ASN A 1 189 ? 11.803 6.192 -2.226 1.00 94.25 189 ASN A O 1
ATOM 1391 N N . ALA A 1 190 ? 9.696 6.293 -1.467 1.00 95.12 190 ALA A N 1
ATOM 1392 C CA . ALA A 1 190 ? 9.232 5.132 -2.229 1.00 95.12 190 ALA A CA 1
ATOM 1393 C C . ALA A 1 190 ? 9.390 5.333 -3.749 1.00 95.12 190 ALA A C 1
ATOM 1395 O O . ALA A 1 190 ? 9.866 4.435 -4.447 1.00 95.12 190 ALA A O 1
ATOM 1396 N N . LEU A 1 191 ? 9.063 6.525 -4.259 1.00 92.56 191 LEU A N 1
ATOM 1397 C CA . LEU A 1 191 ? 9.214 6.883 -5.671 1.00 92.56 191 LEU A CA 1
ATOM 1398 C C . LEU A 1 191 ? 10.683 7.059 -6.089 1.00 92.56 191 LEU A C 1
ATOM 1400 O O . LEU A 1 191 ? 11.045 6.680 -7.203 1.00 92.56 191 LEU A O 1
ATOM 1404 N N . SER A 1 192 ? 11.534 7.607 -5.219 1.00 93.25 192 SER A N 1
ATOM 1405 C CA . SER A 1 192 ? 12.979 7.729 -5.459 1.00 93.25 192 SER A CA 1
ATOM 1406 C C . SER A 1 192 ? 13.643 6.351 -5.540 1.00 93.25 192 SER A C 1
ATOM 1408 O O . SER A 1 192 ? 14.287 6.026 -6.538 1.00 93.25 192 SER A O 1
ATOM 1410 N N . ASN A 1 193 ? 13.378 5.487 -4.555 1.00 94.75 193 ASN A N 1
ATOM 1411 C CA . ASN A 1 193 ? 13.894 4.119 -4.512 1.00 94.75 193 ASN A CA 1
ATOM 1412 C C . ASN A 1 193 ? 13.413 3.291 -5.713 1.00 94.75 193 ASN A C 1
ATOM 1414 O O . ASN A 1 193 ? 14.200 2.557 -6.306 1.00 94.75 193 ASN A O 1
ATOM 1418 N N . ALA A 1 194 ? 12.150 3.449 -6.126 1.00 94.50 194 ALA A N 1
ATOM 1419 C CA . ALA A 1 194 ? 11.621 2.798 -7.322 1.00 94.50 194 ALA A CA 1
ATOM 1420 C C . ALA A 1 194 ? 12.287 3.288 -8.621 1.00 94.50 194 ALA A C 1
ATOM 1422 O O . ALA A 1 194 ? 12.530 2.482 -9.512 1.00 94.50 194 ALA A O 1
ATOM 1423 N N . LYS A 1 195 ? 12.624 4.581 -8.737 1.00 93.50 195 LYS A N 1
ATOM 1424 C CA . LYS A 1 195 ? 13.368 5.130 -9.891 1.00 93.50 195 LYS A CA 1
ATOM 1425 C C . LYS A 1 195 ? 14.828 4.670 -9.937 1.00 93.50 195 LYS A C 1
ATOM 1427 O O . LYS A 1 195 ? 15.376 4.536 -11.025 1.00 93.50 195 LYS A O 1
ATOM 1432 N N . ALA A 1 196 ? 15.447 4.444 -8.779 1.00 94.69 196 ALA A N 1
ATOM 1433 C CA . ALA A 1 196 ? 16.823 3.958 -8.662 1.00 94.69 196 ALA A CA 1
ATOM 1434 C C . ALA A 1 196 ? 16.955 2.428 -8.817 1.00 94.69 196 ALA A C 1
ATOM 1436 O O . ALA A 1 196 ? 18.064 1.922 -8.996 1.00 94.69 196 ALA A O 1
ATOM 1437 N N . ALA A 1 197 ? 15.851 1.680 -8.733 1.00 95.94 197 ALA A N 1
ATOM 1438 C CA . ALA A 1 197 ? 15.858 0.226 -8.832 1.00 95.94 197 ALA A CA 1
ATOM 1439 C C . ALA A 1 197 ? 16.094 -0.268 -10.269 1.00 95.94 197 ALA A C 1
ATOM 1441 O O . ALA A 1 197 ? 15.541 0.252 -11.240 1.00 95.94 197 ALA A O 1
ATOM 1442 N N . LYS A 1 198 ? 16.876 -1.344 -10.396 1.00 95.75 198 LYS A N 1
ATOM 1443 C CA . LYS A 1 198 ? 17.044 -2.085 -11.649 1.00 95.75 198 LYS A CA 1
ATOM 1444 C C . LYS A 1 198 ? 15.756 -2.858 -11.928 1.00 95.75 198 LYS A C 1
ATOM 1446 O O . LYS A 1 198 ? 15.455 -3.819 -11.220 1.00 95.75 198 LYS A O 1
ATOM 1451 N N . MET A 1 199 ? 15.005 -2.410 -12.930 1.00 94.25 199 MET A N 1
ATOM 1452 C CA . MET A 1 199 ? 13.764 -3.050 -13.363 1.00 94.25 199 MET A CA 1
ATOM 1453 C C . MET A 1 199 ? 14.029 -4.087 -14.453 1.00 94.25 199 MET A C 1
ATOM 1455 O O . MET A 1 199 ? 14.734 -3.796 -15.419 1.00 94.25 199 MET A O 1
ATOM 1459 N N . THR A 1 200 ? 13.406 -5.259 -14.330 1.00 92.94 200 THR A N 1
ATOM 1460 C CA . THR A 1 200 ? 13.423 -6.309 -15.360 1.00 92.94 200 THR A CA 1
ATOM 1461 C C . THR A 1 200 ? 12.036 -6.934 -15.460 1.00 92.94 200 THR A C 1
ATOM 1463 O O . THR A 1 200 ? 11.570 -7.534 -14.494 1.00 92.94 200 THR A O 1
ATOM 1466 N N . GLN A 1 201 ? 11.374 -6.825 -16.613 1.00 88.69 201 GLN A N 1
ATOM 1467 C CA . GLN A 1 201 ? 10.087 -7.492 -16.851 1.00 88.69 201 GLN A CA 1
ATOM 1468 C C . GLN A 1 201 ? 10.232 -9.014 -16.731 1.00 88.69 201 GLN A C 1
ATOM 1470 O O . GLN A 1 201 ? 11.212 -9.576 -17.225 1.00 88.69 201 GLN A O 1
ATOM 1475 N N . ASN A 1 202 ? 9.245 -9.692 -16.141 1.00 83.88 202 ASN A N 1
ATOM 1476 C CA . ASN A 1 202 ? 9.094 -11.123 -16.363 1.00 83.88 202 ASN A CA 1
ATOM 1477 C C . ASN A 1 202 ? 8.270 -11.327 -17.644 1.00 83.88 202 ASN A C 1
ATOM 1479 O O . ASN A 1 202 ? 7.108 -10.933 -17.710 1.00 83.88 202 ASN A O 1
ATOM 1483 N N . LEU A 1 203 ? 8.883 -11.926 -18.666 1.00 70.62 203 LEU A N 1
ATOM 1484 C CA . LEU A 1 203 ? 8.244 -12.204 -19.959 1.00 70.62 203 LEU A CA 1
ATOM 1485 C C . LEU A 1 203 ? 7.684 -13.638 -20.047 1.00 70.62 203 LEU A C 1
ATOM 1487 O O . LEU A 1 203 ? 7.291 -14.077 -21.128 1.00 70.62 203 LEU A O 1
ATOM 1491 N N . SER A 1 204 ? 7.638 -14.387 -18.935 1.00 65.06 204 SER A N 1
ATOM 1492 C CA . SER A 1 204 ? 7.085 -15.749 -18.881 1.00 65.06 204 SER A CA 1
ATOM 1493 C C . SER A 1 204 ? 5.545 -15.768 -18.895 1.00 65.06 204 SER A C 1
ATOM 1495 O O . SER A 1 204 ? 4.908 -16.216 -17.944 1.00 65.06 204 SER A O 1
ATOM 1497 N N . GLY A 1 205 ? 4.947 -15.280 -19.982 1.00 53.97 205 GLY A N 1
ATOM 1498 C CA . GLY A 1 205 ? 3.499 -15.241 -20.195 1.00 53.97 205 GLY A CA 1
ATOM 1499 C C . GLY A 1 205 ? 3.000 -13.865 -20.639 1.00 53.97 205 GLY A C 1
ATOM 1500 O O . GLY A 1 205 ? 3.511 -12.831 -20.221 1.00 53.97 205 GLY A O 1
ATOM 1501 N N . SER A 1 206 ? 1.978 -13.851 -21.496 1.00 56.84 206 SER A N 1
ATOM 1502 C CA . SER A 1 206 ? 1.323 -12.639 -22.015 1.00 56.84 206 SER A CA 1
ATOM 1503 C C . SER A 1 206 ? 0.035 -12.268 -21.259 1.00 56.84 206 SER A C 1
ATOM 1505 O O . SER A 1 206 ? -0.758 -11.457 -21.737 1.00 56.84 206 SER A O 1
ATOM 1507 N N . SER A 1 207 ? -0.194 -12.873 -20.092 1.00 64.94 207 SER A N 1
ATOM 1508 C CA . SER A 1 207 ? -1.449 -12.846 -19.331 1.00 64.94 207 SER A CA 1
ATOM 1509 C C . SER A 1 207 ? -1.210 -12.623 -17.836 1.00 64.94 207 SER A C 1
ATOM 1511 O O . SER A 1 207 ? -0.088 -12.767 -17.364 1.00 64.94 207 SER A O 1
ATOM 1513 N N . ALA A 1 208 ? -2.274 -12.327 -17.083 1.00 66.31 208 ALA A N 1
ATOM 1514 C CA . ALA A 1 208 ? -2.229 -12.206 -15.625 1.00 66.31 208 ALA A CA 1
ATOM 1515 C C . ALA A 1 208 ? -1.599 -13.436 -14.922 1.00 66.31 208 ALA A C 1
ATOM 1517 O O . ALA A 1 208 ? -1.848 -14.564 -15.360 1.00 66.31 208 ALA A O 1
ATOM 1518 N N . PRO A 1 209 ? -0.902 -13.245 -13.784 1.00 82.12 209 PRO A N 1
ATOM 1519 C CA . PRO A 1 209 ? -0.531 -11.956 -13.198 1.00 82.12 209 PRO A CA 1
ATOM 1520 C C . PRO A 1 209 ? 0.619 -11.286 -13.967 1.00 82.12 209 PRO A C 1
ATOM 1522 O O . PRO A 1 209 ? 1.456 -11.949 -14.569 1.00 82.12 209 PRO A O 1
ATOM 1525 N N . VAL A 1 210 ? 0.677 -9.957 -13.925 1.00 87.25 210 VAL A N 1
ATOM 1526 C CA . VAL A 1 210 ? 1.823 -9.204 -14.449 1.00 87.25 210 VAL A CA 1
ATOM 1527 C C . VAL A 1 210 ? 2.949 -9.250 -13.429 1.00 87.25 210 VAL A C 1
ATOM 1529 O O . VAL A 1 210 ? 2.750 -8.850 -12.284 1.00 87.25 210 VAL A O 1
ATOM 1532 N N . GLU A 1 211 ? 4.138 -9.676 -13.844 1.00 91.56 211 GLU A N 1
ATOM 1533 C CA . GLU A 1 211 ? 5.296 -9.773 -12.956 1.00 91.56 211 GLU A CA 1
ATOM 1534 C C . GLU A 1 211 ? 6.525 -9.054 -13.500 1.00 91.56 211 GLU A C 1
ATOM 1536 O O . GLU A 1 211 ? 6.787 -9.007 -14.703 1.00 91.56 211 GLU A O 1
ATOM 1541 N N . PHE A 1 212 ? 7.312 -8.501 -12.584 1.00 93.06 212 PHE A N 1
ATOM 1542 C CA . PHE A 1 212 ? 8.615 -7.925 -12.879 1.00 93.06 212 PHE A CA 1
ATOM 1543 C C . PHE A 1 212 ? 9.495 -7.906 -11.630 1.00 93.06 212 PHE A C 1
ATOM 1545 O O . PHE A 1 212 ? 9.017 -7.994 -10.499 1.00 93.06 212 PHE A O 1
ATOM 1552 N N . LYS A 1 213 ? 10.804 -7.782 -11.830 1.00 95.12 213 LYS A N 1
ATOM 1553 C CA . LYS A 1 213 ? 11.777 -7.596 -10.757 1.00 95.12 213 LYS A CA 1
ATOM 1554 C C . LYS A 1 213 ? 12.099 -6.120 -10.567 1.00 95.12 213 LYS A C 1
ATOM 1556 O O . LYS A 1 213 ? 12.275 -5.405 -11.550 1.00 95.12 213 LYS A O 1
ATOM 1561 N N . ALA A 1 214 ? 12.228 -5.706 -9.311 1.00 95.56 214 ALA A N 1
ATOM 1562 C CA . ALA A 1 214 ? 12.725 -4.405 -8.881 1.00 95.56 214 ALA A CA 1
ATOM 1563 C C . ALA A 1 214 ? 13.900 -4.645 -7.919 1.00 95.56 214 ALA A C 1
ATOM 1565 O O . ALA A 1 214 ? 13.703 -4.929 -6.735 1.00 95.56 214 ALA A O 1
ATOM 1566 N N . ASN A 1 215 ? 15.130 -4.598 -8.442 1.00 94.56 215 ASN A N 1
ATOM 1567 C CA . ASN A 1 215 ? 16.299 -5.228 -7.814 1.00 94.56 215 ASN A CA 1
ATOM 1568 C C . ASN A 1 215 ? 16.005 -6.720 -7.512 1.00 94.56 215 ASN A C 1
ATOM 1570 O O . ASN A 1 215 ? 15.593 -7.470 -8.400 1.00 94.56 215 ASN A O 1
ATOM 1574 N N . ASP A 1 216 ? 16.190 -7.154 -6.265 1.00 92.69 216 ASP A N 1
ATOM 1575 C CA . ASP A 1 216 ? 15.958 -8.535 -5.826 1.00 92.69 216 ASP A CA 1
ATOM 1576 C C . ASP A 1 216 ? 14.498 -8.833 -5.447 1.00 92.69 216 ASP A C 1
ATOM 1578 O O . ASP A 1 216 ? 14.132 -9.996 -5.274 1.00 92.69 216 ASP A O 1
ATOM 1582 N N . ALA A 1 217 ? 13.644 -7.806 -5.368 1.00 96.44 217 ALA A N 1
ATOM 1583 C CA . ALA A 1 217 ? 12.211 -7.978 -5.161 1.00 96.44 217 ALA A CA 1
ATOM 1584 C C . ALA A 1 217 ? 11.517 -8.427 -6.454 1.00 96.44 217 ALA A C 1
ATOM 1586 O O . ALA A 1 217 ? 11.797 -7.896 -7.528 1.00 96.44 217 ALA A O 1
ATOM 1587 N N . VAL A 1 218 ? 10.564 -9.349 -6.341 1.00 96.00 218 VAL A N 1
ATOM 1588 C CA . VAL A 1 218 ? 9.533 -9.590 -7.357 1.00 96.00 218 VAL A CA 1
ATOM 1589 C C . VAL A 1 218 ? 8.316 -8.749 -6.989 1.00 96.00 218 VAL A C 1
ATOM 1591 O O . VAL A 1 218 ? 7.856 -8.785 -5.846 1.00 96.00 218 VAL A O 1
ATOM 1594 N N . ILE A 1 219 ? 7.811 -7.986 -7.952 1.00 95.38 219 ILE A N 1
ATOM 1595 C CA . ILE A 1 219 ? 6.546 -7.266 -7.863 1.00 95.38 219 ILE A CA 1
ATOM 1596 C C . ILE A 1 219 ? 5.549 -7.999 -8.757 1.00 95.38 219 ILE A C 1
ATOM 1598 O O . ILE A 1 219 ? 5.777 -8.149 -9.959 1.00 95.38 219 ILE A O 1
ATOM 1602 N N . THR A 1 220 ? 4.444 -8.431 -8.163 1.00 93.88 220 THR A N 1
ATOM 1603 C CA . THR A 1 220 ? 3.354 -9.127 -8.854 1.00 93.88 220 THR A CA 1
ATOM 1604 C C . THR A 1 220 ? 2.120 -8.236 -8.799 1.00 93.88 220 THR A C 1
ATOM 1606 O O . THR A 1 220 ? 1.746 -7.752 -7.732 1.00 93.88 220 THR A O 1
ATOM 1609 N N . ALA A 1 221 ? 1.482 -8.010 -9.942 1.00 90.75 221 ALA A N 1
ATOM 1610 C CA . ALA A 1 221 ? 0.199 -7.337 -10.063 1.00 90.75 221 ALA A CA 1
ATOM 1611 C C . ALA A 1 221 ? -0.831 -8.354 -10.574 1.00 90.75 221 ALA A C 1
ATOM 1613 O O . ALA A 1 221 ? -0.675 -8.918 -11.658 1.00 90.75 221 ALA A O 1
ATOM 1614 N N . GLY A 1 222 ? -1.854 -8.630 -9.767 1.00 90.25 222 GLY A N 1
ATOM 1615 C CA . GLY A 1 222 ? -2.842 -9.670 -10.045 1.00 90.25 222 GLY A CA 1
ATOM 1616 C C . GLY A 1 222 ? -4.241 -9.326 -9.543 1.00 90.25 222 GLY A C 1
ATOM 1617 O O . GLY A 1 222 ? -4.591 -8.162 -9.344 1.00 90.25 222 GLY A O 1
ATOM 1618 N N . ALA A 1 223 ? -5.058 -10.361 -9.330 1.00 89.94 223 ALA A N 1
ATOM 1619 C CA . ALA A 1 223 ? -6.462 -10.218 -8.936 1.00 89.94 223 ALA A CA 1
ATOM 1620 C C . ALA A 1 223 ? -6.667 -9.594 -7.541 1.00 89.94 223 ALA A C 1
ATOM 1622 O O . ALA A 1 223 ? -7.683 -8.949 -7.328 1.00 89.94 223 ALA A O 1
ATOM 1623 N N . GLN A 1 224 ? -5.699 -9.737 -6.627 1.00 90.19 224 GLN A N 1
ATOM 1624 C CA . GLN A 1 224 ? -5.719 -9.140 -5.279 1.00 90.19 224 GLN A CA 1
ATOM 1625 C C . GLN A 1 224 ? -4.893 -7.838 -5.192 1.00 90.19 224 GLN A C 1
ATOM 1627 O O . GLN A 1 224 ? -4.445 -7.443 -4.117 1.00 90.19 224 GLN A O 1
ATOM 1632 N N . GLY A 1 225 ? -4.631 -7.211 -6.342 1.00 92.69 225 GLY A N 1
ATOM 1633 C CA . GLY A 1 225 ? -3.808 -6.014 -6.465 1.00 92.69 225 GLY A CA 1
ATOM 1634 C C . GLY A 1 225 ? -2.311 -6.286 -6.549 1.00 92.69 225 GLY A C 1
ATOM 1635 O O . GLY A 1 225 ? -1.883 -7.218 -7.232 1.00 92.69 225 GLY A O 1
ATOM 1636 N N . LEU A 1 226 ? -1.513 -5.402 -5.950 1.00 94.38 226 LEU A N 1
ATOM 1637 C CA . LEU A 1 226 ? -0.054 -5.480 -5.931 1.00 94.38 226 LEU A CA 1
ATOM 1638 C C . LEU A 1 226 ? 0.441 -6.304 -4.739 1.00 94.38 226 LEU A C 1
ATOM 1640 O O . LEU A 1 226 ? -0.039 -6.151 -3.616 1.00 94.38 226 LEU A O 1
ATOM 1644 N N . SER A 1 227 ? 1.481 -7.101 -4.964 1.00 96.50 227 SER A N 1
ATOM 1645 C CA . SER A 1 227 ? 2.267 -7.735 -3.907 1.00 96.50 227 SER A CA 1
ATOM 1646 C C . SER A 1 227 ? 3.767 -7.586 -4.151 1.00 96.50 227 SER A C 1
ATOM 1648 O O . SER A 1 227 ? 4.217 -7.528 -5.296 1.00 96.50 227 SER A O 1
ATOM 1650 N N . ILE A 1 228 ? 4.540 -7.568 -3.065 1.00 97.62 228 ILE A N 1
ATOM 1651 C CA . ILE A 1 228 ? 6.008 -7.600 -3.078 1.00 97.62 228 ILE A CA 1
ATOM 1652 C C . ILE A 1 228 ? 6.448 -8.937 -2.490 1.00 97.62 228 ILE A C 1
ATOM 1654 O O . ILE A 1 228 ? 6.068 -9.249 -1.363 1.00 97.62 228 ILE A O 1
ATOM 1658 N N . THR A 1 229 ? 7.315 -9.670 -3.183 1.00 97.38 229 THR A N 1
ATOM 1659 C CA . THR A 1 229 ? 8.010 -10.846 -2.642 1.00 97.38 229 THR A CA 1
ATOM 1660 C C . THR A 1 229 ? 9.519 -10.614 -2.676 1.00 97.38 229 THR A C 1
ATOM 1662 O O . THR A 1 229 ? 10.083 -10.291 -3.718 1.00 97.38 229 THR A O 1
ATOM 1665 N N . GLN A 1 230 ? 10.191 -10.774 -1.536 1.00 94.50 230 GLN A N 1
ATOM 1666 C CA . GLN A 1 230 ? 11.647 -10.643 -1.390 1.00 94.50 230 GLN A CA 1
ATOM 1667 C C . GLN A 1 230 ? 12.187 -11.890 -0.695 1.00 94.50 230 GLN A C 1
ATOM 1669 O O . GLN A 1 230 ? 11.637 -12.312 0.320 1.00 94.50 230 GLN A O 1
ATOM 1674 N N . ASN A 1 231 ? 13.253 -12.491 -1.232 1.00 92.81 231 ASN A N 1
ATOM 1675 C CA . ASN A 1 231 ? 13.885 -13.698 -0.675 1.00 92.81 231 ASN A CA 1
ATOM 1676 C C . ASN A 1 231 ? 12.890 -14.849 -0.389 1.00 92.81 231 ASN A C 1
ATOM 1678 O O . ASN A 1 231 ? 13.012 -15.557 0.606 1.00 92.81 231 ASN A O 1
ATOM 1682 N N . GLY A 1 232 ? 11.871 -15.005 -1.245 1.00 91.94 232 GLY A N 1
ATOM 1683 C CA . GLY A 1 232 ? 10.799 -16.001 -1.096 1.00 91.94 232 GLY A CA 1
ATOM 1684 C C . GLY A 1 232 ? 9.676 -15.633 -0.112 1.00 91.94 232 GLY A C 1
ATOM 1685 O O . GLY A 1 232 ? 8.692 -16.360 -0.029 1.00 91.94 232 GLY A O 1
ATOM 1686 N N . VAL A 1 233 ? 9.773 -14.505 0.599 1.00 94.75 233 VAL A N 1
ATOM 1687 C CA . VAL A 1 233 ? 8.766 -14.037 1.565 1.00 94.75 233 VAL A CA 1
ATOM 1688 C C . VAL A 1 233 ? 7.921 -12.923 0.950 1.00 94.75 233 VAL A C 1
ATOM 1690 O O . VAL A 1 233 ? 8.459 -11.897 0.527 1.00 94.75 233 VAL A O 1
ATOM 1693 N N . THR A 1 234 ? 6.593 -13.081 0.938 1.00 96.12 234 THR A N 1
ATOM 1694 C CA . THR A 1 234 ? 5.672 -11.992 0.575 1.00 96.12 234 THR A CA 1
ATOM 1695 C C . THR A 1 234 ? 5.710 -10.905 1.647 1.00 96.12 234 THR A C 1
ATOM 1697 O O . THR A 1 234 ? 5.188 -11.071 2.752 1.00 96.12 234 THR A O 1
ATOM 1700 N N . TRP A 1 235 ? 6.355 -9.792 1.308 1.00 96.31 235 TRP A N 1
ATOM 1701 C CA . TRP A 1 235 ? 6.532 -8.611 2.144 1.00 96.31 235 TRP A CA 1
ATOM 1702 C C . TRP A 1 235 ? 5.281 -7.737 2.209 1.00 96.31 235 TRP A C 1
ATOM 1704 O O . TRP A 1 235 ? 4.982 -7.194 3.268 1.00 96.31 235 TRP A O 1
ATOM 1714 N N . PHE A 1 236 ? 4.548 -7.630 1.102 1.00 97.69 236 PHE A N 1
ATOM 1715 C CA . PHE A 1 236 ? 3.320 -6.846 0.983 1.00 97.69 236 PHE A CA 1
ATOM 1716 C C . PHE A 1 236 ? 2.319 -7.574 0.086 1.00 97.69 236 PHE A C 1
ATOM 1718 O O . PHE A 1 236 ? 2.737 -8.231 -0.868 1.00 97.69 236 PHE A O 1
ATOM 1725 N N . GLY A 1 237 ? 1.023 -7.418 0.353 1.00 94.75 237 GLY A N 1
ATOM 1726 C CA . GLY A 1 237 ? -0.053 -8.077 -0.391 1.00 94.75 237 GLY A CA 1
ATOM 1727 C C . GLY A 1 237 ? -0.343 -9.490 0.127 1.00 94.75 237 GLY A C 1
ATOM 1728 O O . GLY A 1 237 ? 0.317 -9.978 1.043 1.00 94.75 237 GLY A O 1
ATOM 1729 N N . ASN A 1 238 ? -1.371 -10.146 -0.423 1.00 90.94 238 ASN A N 1
ATOM 1730 C CA . ASN A 1 238 ? -1.827 -11.487 -0.008 1.00 90.94 238 ASN A CA 1
ATOM 1731 C C . ASN A 1 238 ? -2.058 -11.636 1.516 1.00 90.94 238 ASN A C 1
ATOM 1733 O O . ASN A 1 238 ? -1.773 -12.677 2.099 1.00 90.94 238 ASN A O 1
ATOM 1737 N N . GLY A 1 239 ? -2.546 -10.578 2.174 1.00 91.00 239 GLY A N 1
ATOM 1738 C CA . GLY A 1 239 ? -2.734 -10.520 3.629 1.00 91.00 239 GLY A CA 1
ATOM 1739 C C . GLY A 1 239 ? -1.556 -9.910 4.405 1.00 91.00 239 GLY A C 1
ATOM 1740 O O . GLY A 1 239 ? -1.770 -9.356 5.486 1.00 91.00 239 GLY A O 1
ATOM 1741 N N . ASN A 1 240 ? -0.342 -9.918 3.850 1.00 95.75 240 ASN A N 1
ATOM 1742 C CA . ASN A 1 240 ? 0.871 -9.493 4.548 1.00 95.75 240 ASN A CA 1
ATOM 1743 C C . ASN A 1 240 ? 1.160 -7.988 4.461 1.00 95.75 240 ASN A C 1
ATOM 1745 O O . ASN A 1 240 ? 0.908 -7.331 3.448 1.00 95.75 240 ASN A O 1
ATOM 1749 N N . LEU A 1 241 ? 1.764 -7.485 5.539 1.00 95.69 241 LEU A N 1
ATOM 1750 C CA . LEU A 1 241 ? 2.351 -6.159 5.709 1.00 95.69 241 LEU A CA 1
ATOM 1751 C C . LEU A 1 241 ? 3.731 -6.327 6.364 1.00 95.69 241 LEU A C 1
ATOM 1753 O O . LEU A 1 241 ? 3.869 -7.023 7.369 1.00 95.69 241 LEU A O 1
ATOM 1757 N N . SER A 1 242 ? 4.767 -5.729 5.785 1.00 96.12 242 SER A N 1
ATOM 1758 C CA . SER A 1 242 ? 6.173 -5.840 6.205 1.00 96.12 242 SER A CA 1
ATOM 1759 C C . SER A 1 242 ? 6.630 -7.271 6.543 1.00 96.12 242 SER A C 1
ATOM 1761 O O . SER A 1 242 ? 7.262 -7.526 7.570 1.00 96.12 242 SER A O 1
ATOM 1763 N N . GLY A 1 243 ? 6.266 -8.226 5.680 1.00 94.69 243 GLY A N 1
ATOM 1764 C CA . GLY A 1 243 ? 6.621 -9.645 5.808 1.00 94.69 243 GLY A CA 1
ATOM 1765 C C . GLY A 1 243 ? 5.841 -10.417 6.875 1.00 94.69 243 GLY A C 1
ATOM 1766 O O . GLY A 1 243 ? 6.239 -11.526 7.226 1.00 94.69 243 GLY A O 1
ATOM 1767 N N . ARG A 1 244 ? 4.760 -9.846 7.424 1.00 92.62 244 ARG A N 1
ATOM 1768 C CA . ARG A 1 244 ? 3.960 -10.439 8.506 1.00 92.62 244 ARG A CA 1
ATOM 1769 C C . ARG A 1 244 ? 2.468 -10.307 8.233 1.00 92.62 244 ARG A C 1
ATOM 1771 O O . ARG A 1 244 ? 2.012 -9.302 7.697 1.00 92.62 244 ARG A O 1
ATOM 1778 N N . THR A 1 245 ? 1.686 -11.285 8.669 1.00 90.38 245 THR A N 1
ATOM 1779 C CA . THR A 1 245 ? 0.230 -11.137 8.761 1.00 90.38 245 THR A CA 1
ATOM 1780 C C . THR A 1 245 ? -0.109 -10.391 10.054 1.00 90.38 245 THR A C 1
ATOM 1782 O O . THR A 1 245 ? 0.428 -10.709 11.115 1.00 90.38 245 THR A O 1
ATOM 1785 N N . TYR A 1 246 ? -0.986 -9.392 9.968 1.00 87.88 246 TYR A N 1
ATOM 1786 C CA . TYR A 1 246 ? -1.518 -8.662 11.121 1.00 87.88 246 TYR A CA 1
ATO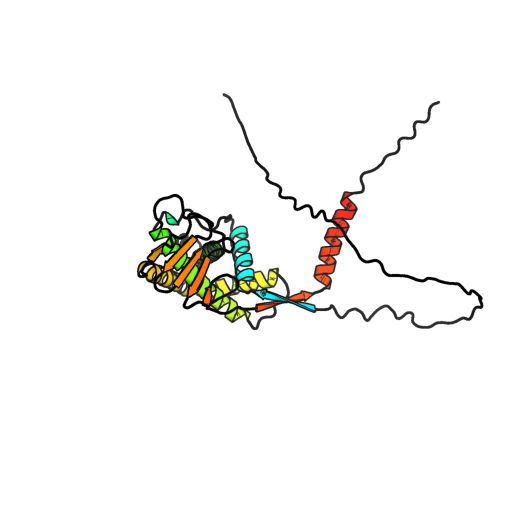M 1787 C C . TYR A 1 246 ? -3.001 -9.014 11.258 1.00 87.88 246 TYR A C 1
ATOM 1789 O O . TYR A 1 246 ? -3.792 -8.591 10.419 1.00 87.88 246 TYR A O 1
ATOM 1797 N N . ASP A 1 247 ? -3.385 -9.773 12.284 1.00 85.75 247 ASP A N 1
ATOM 1798 C CA . ASP A 1 247 ? -4.797 -10.048 12.586 1.00 85.75 247 ASP A CA 1
ATOM 1799 C C . ASP A 1 247 ? -5.374 -8.919 13.448 1.00 85.75 247 ASP A C 1
ATOM 1801 O O . ASP A 1 247 ? -4.905 -8.702 14.566 1.00 85.75 247 ASP A O 1
ATOM 1805 N N . LEU A 1 248 ? -6.431 -8.254 12.981 1.00 83.88 248 LEU A N 1
ATOM 1806 C CA . LEU A 1 248 ? -7.258 -7.381 13.816 1.00 83.88 248 LEU A CA 1
ATOM 1807 C C . LEU A 1 248 ? -8.473 -8.169 14.311 1.00 83.88 248 LEU A C 1
ATOM 1809 O O . LEU A 1 248 ? -9.095 -8.910 13.549 1.00 83.88 248 LEU A O 1
ATOM 1813 N N . SER A 1 249 ? -8.796 -8.029 15.596 1.00 80.88 249 SER A N 1
ATOM 1814 C CA . SER A 1 249 ? -9.918 -8.733 16.228 1.00 80.88 249 SER A CA 1
ATOM 1815 C C . SER A 1 249 ? -11.139 -7.821 16.293 1.00 80.88 249 SER A C 1
ATOM 1817 O O . SER A 1 249 ? -11.105 -6.797 16.976 1.00 80.88 249 SER A O 1
ATOM 1819 N N . MET A 1 250 ? -12.212 -8.198 15.595 1.00 79.81 250 MET A N 1
ATOM 1820 C CA . MET A 1 250 ? -13.492 -7.492 15.643 1.00 79.81 250 MET A CA 1
ATOM 1821 C C . MET A 1 250 ? -14.478 -8.229 16.552 1.00 79.81 250 MET A C 1
ATOM 1823 O O . MET A 1 250 ? -14.856 -9.364 16.259 1.00 79.81 250 MET A O 1
ATOM 1827 N N . GLU A 1 251 ? -14.924 -7.591 17.633 1.00 76.94 251 GLU A N 1
ATOM 1828 C CA . GLU A 1 251 ? -15.984 -8.111 18.499 1.00 76.94 251 GLU A CA 1
ATOM 1829 C C . GLU A 1 251 ? -17.360 -7.846 17.884 1.00 76.94 251 GLU A C 1
ATOM 1831 O O . GLU A 1 251 ? -17.901 -6.753 17.994 1.00 76.94 251 GLU A O 1
ATOM 1836 N N . ASN A 1 252 ? -17.985 -8.868 17.302 1.00 62.34 252 ASN A N 1
ATOM 1837 C CA . ASN A 1 252 ? -19.386 -8.794 16.909 1.00 62.34 252 ASN A CA 1
ATOM 1838 C C . ASN A 1 252 ? -20.288 -9.065 18.123 1.00 62.34 252 ASN A C 1
ATOM 1840 O O . ASN A 1 252 ? -20.287 -10.158 18.702 1.00 62.34 252 ASN A O 1
ATOM 1844 N N . SER A 1 253 ? -21.114 -8.082 18.479 1.00 56.00 253 SER A N 1
ATOM 1845 C CA . SER A 1 253 ? -22.227 -8.262 19.413 1.00 56.00 253 SER A CA 1
ATOM 1846 C C . SER A 1 253 ? -23.363 -9.024 18.716 1.00 56.00 253 SER A C 1
ATOM 1848 O O . SER A 1 253 ? -23.960 -8.518 17.764 1.00 56.00 253 SER A O 1
ATOM 1850 N N . LEU A 1 254 ? -23.683 -10.247 19.172 1.00 50.66 254 LEU A N 1
ATOM 1851 C CA . LEU A 1 254 ? -24.678 -11.105 18.499 1.00 50.66 254 LEU A CA 1
ATOM 1852 C C . LEU A 1 254 ? -26.057 -10.442 18.350 1.00 50.66 254 LEU A C 1
ATOM 1854 O O . LEU A 1 254 ? -26.764 -10.698 17.380 1.00 50.66 254 LEU A O 1
ATOM 1858 N N . SER A 1 255 ? -26.426 -9.568 19.288 1.00 50.56 255 SER A N 1
ATOM 1859 C CA . SER A 1 255 ? -27.636 -8.740 19.227 1.00 50.56 255 SER A CA 1
ATOM 1860 C C . SER A 1 255 ? -27.754 -7.947 17.923 1.00 50.56 255 SER A C 1
ATOM 1862 O O . SER A 1 255 ? -28.833 -7.871 17.345 1.00 50.56 255 SER A O 1
ATOM 1864 N N . THR A 1 256 ? -26.650 -7.388 17.432 1.00 49.62 256 THR A N 1
ATOM 1865 C CA . THR A 1 256 ? -26.642 -6.475 16.281 1.00 49.62 256 THR A CA 1
ATOM 1866 C C . THR A 1 256 ? -26.773 -7.244 14.966 1.00 49.62 256 THR A C 1
ATOM 1868 O O . THR A 1 256 ? -27.540 -6.845 14.088 1.00 49.62 256 THR A O 1
ATOM 1871 N N . SER A 1 257 ? -26.115 -8.405 14.860 1.00 50.62 257 SER A N 1
ATOM 1872 C CA . SER A 1 257 ? -26.274 -9.307 13.712 1.00 50.62 257 SER A CA 1
ATOM 1873 C C . SER A 1 257 ? -27.654 -9.976 13.681 1.00 50.62 257 SER A C 1
ATOM 1875 O O . SER A 1 257 ? -28.206 -10.180 12.599 1.00 50.62 257 SER A O 1
ATOM 1877 N N . LEU A 1 258 ? -28.256 -10.256 14.844 1.00 50.38 258 LEU A N 1
ATOM 1878 C CA . LEU A 1 258 ? -29.649 -10.704 14.948 1.00 50.38 258 LEU A CA 1
ATOM 1879 C C . LEU A 1 258 ? -30.632 -9.631 14.470 1.00 50.38 258 LEU A C 1
ATOM 1881 O O . LEU A 1 258 ? -31.482 -9.949 13.642 1.00 50.38 258 LEU A O 1
ATOM 1885 N N . SER A 1 259 ? -30.490 -8.376 14.910 1.00 49.62 259 SER A N 1
ATOM 1886 C CA . SER A 1 259 ? -31.340 -7.270 14.443 1.00 49.62 259 SER A CA 1
ATOM 1887 C C . SER A 1 259 ? -31.245 -7.070 12.930 1.00 49.62 259 SER A C 1
ATOM 1889 O O . SER A 1 259 ? -32.274 -7.059 12.264 1.00 49.62 259 SER A O 1
ATOM 1891 N N . GLN A 1 260 ? -30.037 -7.021 12.353 1.00 50.62 260 GLN A N 1
ATOM 1892 C CA . GLN A 1 260 ? -29.864 -6.903 10.896 1.00 50.62 260 GLN A CA 1
ATOM 1893 C C . GLN A 1 260 ? -30.485 -8.082 10.127 1.00 50.62 260 GLN A C 1
ATOM 1895 O O . GLN A 1 260 ? -31.111 -7.889 9.084 1.00 50.62 260 GLN A O 1
ATOM 1900 N N . LYS A 1 261 ? -30.347 -9.311 10.642 1.00 44.22 261 LYS A N 1
ATOM 1901 C CA . LYS A 1 261 ? -30.929 -10.509 10.021 1.00 44.22 261 LYS A CA 1
ATOM 1902 C C . LYS A 1 261 ? -32.457 -10.555 10.154 1.00 44.22 261 LYS A C 1
ATOM 1904 O O . LYS A 1 261 ? -33.120 -11.063 9.252 1.00 44.22 261 LYS A O 1
ATOM 1909 N N . LEU A 1 262 ? -33.014 -10.006 11.235 1.00 51.66 262 LEU A N 1
ATOM 1910 C CA . LEU A 1 262 ? -34.455 -9.814 11.414 1.00 51.66 262 LEU A CA 1
ATOM 1911 C C . LEU A 1 262 ? -34.996 -8.732 10.473 1.00 51.66 262 LEU A C 1
ATOM 1913 O O . LEU A 1 262 ? -35.975 -8.997 9.786 1.00 51.66 262 LEU A O 1
ATOM 1917 N N . ASP A 1 263 ? -34.337 -7.576 10.359 1.00 49.91 263 ASP A N 1
ATOM 1918 C CA . ASP A 1 263 ? -34.703 -6.499 9.422 1.00 49.91 263 ASP A CA 1
ATOM 1919 C C . ASP A 1 263 ? -34.753 -6.993 7.967 1.00 49.91 263 ASP A C 1
ATOM 1921 O O . ASP A 1 263 ? -35.716 -6.733 7.244 1.00 49.91 263 ASP A O 1
ATOM 1925 N N . LEU A 1 264 ? -33.745 -7.762 7.538 1.00 49.78 264 LEU A N 1
ATOM 1926 C CA . LEU A 1 264 ? -33.716 -8.382 6.209 1.00 49.78 264 LEU A CA 1
ATOM 1927 C C . LEU A 1 264 ? -34.894 -9.347 5.996 1.00 49.78 264 LEU A C 1
ATOM 1929 O O . LEU A 1 264 ? -35.547 -9.296 4.954 1.00 49.78 264 LEU A O 1
ATOM 1933 N N . ASN A 1 265 ? -35.202 -10.183 6.990 1.00 42.31 265 ASN A N 1
ATOM 1934 C CA . ASN A 1 265 ? -36.290 -11.160 6.916 1.00 42.31 265 ASN A CA 1
ATOM 1935 C C . ASN A 1 265 ? -37.679 -10.484 6.939 1.00 42.31 265 ASN A C 1
ATOM 1937 O O . ASN A 1 265 ? -38.568 -10.856 6.179 1.00 42.31 265 ASN A O 1
ATOM 1941 N N . ILE A 1 266 ? -37.856 -9.424 7.735 1.00 50.78 266 ILE A N 1
ATOM 1942 C CA . ILE A 1 266 ? -39.084 -8.611 7.785 1.00 50.78 266 ILE A CA 1
ATOM 1943 C C . ILE A 1 266 ? -39.296 -7.865 6.459 1.00 50.78 266 ILE A C 1
ATOM 1945 O O . ILE A 1 266 ? -40.412 -7.838 5.937 1.00 50.78 266 ILE A O 1
ATOM 1949 N N . ARG A 1 267 ? -38.231 -7.313 5.860 1.00 46.78 267 ARG A N 1
ATOM 1950 C CA . ARG A 1 267 ? -38.296 -6.668 4.536 1.00 46.78 267 ARG A CA 1
ATOM 1951 C C . ARG A 1 267 ? -38.631 -7.656 3.417 1.00 46.78 267 ARG A C 1
ATOM 1953 O O . ARG A 1 267 ? -39.367 -7.284 2.510 1.00 46.78 267 ARG A O 1
ATOM 1960 N N . GLN A 1 268 ? -38.158 -8.903 3.491 1.00 45.81 268 GLN A N 1
ATOM 1961 C CA . GLN A 1 268 ? -38.578 -9.963 2.565 1.00 45.81 268 GLN A CA 1
ATOM 1962 C C . GLN A 1 268 ? -40.032 -10.399 2.806 1.00 45.81 268 GLN A C 1
ATOM 1964 O O . GLN A 1 268 ? -40.795 -10.512 1.850 1.00 45.81 268 GLN A O 1
ATOM 1969 N N . SER A 1 269 ? -40.452 -10.558 4.066 1.00 44.09 269 SER A N 1
ATOM 1970 C CA . SER A 1 269 ? -41.833 -10.910 4.429 1.00 44.09 269 SER A CA 1
ATOM 1971 C C . SER A 1 269 ? -42.853 -9.889 3.911 1.00 44.09 269 SER A C 1
ATOM 1973 O O . SER A 1 269 ? -43.874 -10.271 3.346 1.00 44.09 269 SER A O 1
ATOM 1975 N N . ASN A 1 270 ? -42.572 -8.590 4.051 1.00 42.00 270 ASN A N 1
ATOM 1976 C CA . ASN A 1 270 ? -43.466 -7.531 3.570 1.00 42.00 270 ASN A CA 1
ATOM 1977 C C . ASN A 1 270 ? -43.463 -7.363 2.038 1.00 42.00 270 ASN A C 1
ATOM 1979 O O . ASN A 1 270 ? -44.336 -6.676 1.514 1.00 42.00 270 ASN A O 1
ATOM 1983 N N . GLY A 1 271 ? -42.520 -7.982 1.317 1.00 39.88 271 GLY A N 1
ATOM 1984 C CA . GLY A 1 271 ? -42.453 -7.930 -0.147 1.00 39.88 271 GLY A CA 1
ATOM 1985 C C . GLY A 1 271 ? -43.450 -8.848 -0.865 1.00 39.88 271 GLY A C 1
ATOM 1986 O O . GLY A 1 271 ? -43.777 -8.585 -2.016 1.00 39.88 271 GLY A O 1
ATOM 1987 N N . ASN A 1 272 ? -43.956 -9.893 -0.196 1.00 41.94 272 ASN A N 1
ATOM 1988 C CA . ASN A 1 272 ? -44.754 -10.957 -0.826 1.00 41.94 272 ASN A CA 1
ATOM 1989 C C . ASN A 1 272 ? -46.269 -10.894 -0.541 1.00 41.94 272 ASN A C 1
ATOM 1991 O O . ASN A 1 272 ? -47.005 -11.790 -0.951 1.00 41.94 272 ASN A O 1
ATOM 1995 N N . SER A 1 273 ? -46.762 -9.850 0.130 1.00 42.25 273 SER A N 1
ATOM 1996 C CA . SER A 1 273 ? -48.197 -9.670 0.421 1.00 42.25 273 SER A CA 1
ATOM 1997 C C . SER A 1 273 ? -48.972 -9.062 -0.759 1.00 42.25 273 SER A C 1
ATOM 1999 O O . SER A 1 273 ? -49.714 -8.091 -0.594 1.00 42.25 273 SER A O 1
ATOM 2001 N N . GLU A 1 274 ? -48.803 -9.613 -1.964 1.00 39.78 274 GLU A N 1
ATOM 2002 C CA . GLU A 1 274 ? -49.576 -9.189 -3.134 1.00 39.78 274 GLU A CA 1
ATOM 2003 C C . GLU A 1 274 ? -50.996 -9.785 -3.078 1.00 39.78 274 GLU A C 1
ATOM 2005 O O . GLU A 1 274 ? -51.195 -10.977 -2.840 1.00 39.78 274 GLU A O 1
ATOM 2010 N N . SER A 1 275 ? -52.014 -8.930 -3.209 1.00 37.81 275 SER A N 1
ATOM 2011 C CA . SER A 1 275 ? -53.389 -9.279 -2.836 1.00 37.81 275 SER A CA 1
ATOM 2012 C C . SER A 1 275 ? -54.078 -10.161 -3.883 1.00 37.81 275 SER A C 1
ATOM 2014 O O . SER A 1 275 ? -54.591 -9.666 -4.889 1.00 37.81 275 SER A O 1
ATOM 2016 N N . THR A 1 276 ? -54.188 -11.462 -3.605 1.00 36.94 276 THR A N 1
ATOM 2017 C CA . THR A 1 276 ? -55.049 -12.402 -4.343 1.00 36.94 276 THR A CA 1
ATOM 2018 C C . THR A 1 276 ? -56.533 -12.114 -4.089 1.00 36.94 276 THR A C 1
ATOM 2020 O O . THR A 1 276 ? -57.230 -12.814 -3.354 1.00 36.94 276 THR A O 1
ATOM 2023 N N . ARG A 1 277 ? -57.047 -11.063 -4.737 1.00 35.56 277 ARG A N 1
ATOM 2024 C CA . ARG A 1 277 ? -58.485 -10.787 -4.836 1.00 35.56 277 ARG A CA 1
ATOM 2025 C C . ARG A 1 277 ? -59.175 -11.875 -5.661 1.00 35.56 277 ARG A C 1
ATOM 2027 O O . ARG A 1 277 ? -59.214 -11.806 -6.886 1.00 35.56 277 ARG A O 1
ATOM 2034 N N . VAL A 1 278 ? -59.765 -12.853 -4.979 1.00 40.34 278 VAL A N 1
ATOM 2035 C CA . VAL A 1 278 ? -60.716 -13.786 -5.592 1.00 40.34 278 VAL A CA 1
ATOM 2036 C C . VAL A 1 278 ? -62.025 -13.039 -5.856 1.00 40.34 278 VAL A C 1
ATOM 2038 O O . VAL A 1 278 ? -62.796 -12.779 -4.934 1.00 40.34 278 VAL A O 1
ATOM 2041 N N . SER A 1 279 ? -62.278 -12.681 -7.114 1.00 39.22 279 SER A N 1
ATOM 2042 C CA . SER A 1 279 ? -63.580 -12.157 -7.538 1.00 39.22 279 SER A CA 1
ATOM 2043 C C . SER A 1 279 ? -64.611 -13.285 -7.569 1.00 39.22 279 SER A C 1
ATOM 2045 O O . SER A 1 279 ? -64.561 -14.146 -8.445 1.00 39.22 279 SER A O 1
ATOM 2047 N N . ALA A 1 280 ? -65.558 -13.269 -6.632 1.00 36.31 280 ALA A N 1
ATOM 2048 C CA . ALA A 1 280 ? -66.751 -14.105 -6.696 1.00 36.31 280 ALA A CA 1
ATOM 2049 C C . ALA A 1 280 ? -67.803 -13.425 -7.591 1.00 36.31 280 ALA A C 1
ATOM 2051 O O . ALA A 1 280 ? -68.423 -12.444 -7.184 1.00 36.31 280 ALA A O 1
ATOM 2052 N N . ASP A 1 281 ? -67.979 -13.931 -8.813 1.00 32.75 281 ASP A N 1
ATOM 2053 C CA . ASP A 1 281 ? -69.024 -13.481 -9.741 1.00 32.75 281 ASP A CA 1
ATOM 2054 C C . ASP A 1 281 ? -70.375 -14.098 -9.337 1.00 32.75 281 ASP A C 1
ATOM 2056 O O . ASP A 1 281 ? -70.559 -15.315 -9.424 1.00 32.75 281 ASP A O 1
ATOM 2060 N N . ILE A 1 282 ? -71.310 -13.272 -8.856 1.00 38.84 282 ILE A N 1
ATOM 2061 C CA . ILE A 1 282 ? -72.668 -13.692 -8.484 1.00 38.84 282 ILE A CA 1
ATOM 2062 C C . ILE A 1 282 ? -73.641 -13.115 -9.507 1.00 38.84 282 ILE A C 1
ATOM 2064 O O . ILE A 1 282 ? -73.940 -11.921 -9.498 1.00 38.84 282 ILE A O 1
ATOM 2068 N N . LYS A 1 283 ? -74.157 -13.987 -10.374 1.00 39.03 283 LYS A N 1
ATOM 2069 C CA . LYS A 1 283 ? -75.224 -13.645 -11.316 1.00 39.03 283 LYS A CA 1
ATOM 2070 C C . LYS A 1 283 ? -76.589 -13.667 -10.632 1.00 39.03 283 LYS A C 1
ATOM 2072 O O . LYS A 1 283 ? -76.901 -14.608 -9.902 1.00 39.03 283 LYS A O 1
ATOM 2077 N N . HIS A 1 284 ? -77.391 -12.661 -10.962 1.00 39.72 284 HIS A N 1
ATOM 2078 C CA . HIS A 1 284 ? -78.848 -12.650 -10.857 1.00 39.72 284 HIS A CA 1
ATOM 2079 C C . HIS A 1 284 ? -79.442 -12.615 -12.270 1.00 39.72 284 HIS A C 1
ATOM 2081 O O . HIS A 1 284 ? -78.759 -12.062 -13.164 1.00 39.72 284 HIS A O 1
#

pLDDT: mean 71.24, std 23.79, range [29.03, 97.88]